Protein AF-A0A9P6LI22-F1 (afdb_monomer_lite)

Structure (mmCIF, N/CA/C/O backbone):
data_AF-A0A9P6LI22-F1
#
_entry.id   AF-A0A9P6LI22-F1
#
loop_
_atom_site.group_PDB
_atom_site.id
_atom_site.type_symbol
_atom_site.label_atom_id
_atom_site.label_alt_id
_atom_site.label_comp_id
_atom_site.label_asym_id
_atom_site.label_entity_id
_atom_site.label_seq_id
_atom_site.pdbx_PDB_ins_code
_atom_site.Cartn_x
_atom_site.Cartn_y
_atom_site.Cartn_z
_atom_site.occupancy
_atom_site.B_iso_or_equiv
_atom_site.auth_seq_id
_atom_site.auth_comp_id
_atom_site.auth_asym_id
_atom_site.auth_atom_id
_atom_site.pdbx_PDB_model_num
ATOM 1 N N . MET A 1 1 ? -51.848 -16.383 35.858 1.00 30.69 1 MET A N 1
ATOM 2 C CA . MET A 1 1 ? -50.524 -16.287 35.212 1.00 30.69 1 MET A CA 1
ATOM 3 C C . MET A 1 1 ? -50.377 -17.498 34.303 1.00 30.69 1 MET A C 1
ATOM 5 O O . MET A 1 1 ? -50.299 -18.607 34.808 1.00 30.69 1 MET A O 1
ATOM 9 N N . LYS A 1 2 ? -50.493 -17.316 32.984 1.00 20.58 2 LYS A N 1
ATOM 10 C CA . LYS A 1 2 ? -50.262 -18.369 31.985 1.00 20.58 2 LYS A CA 1
ATOM 11 C C . LYS A 1 2 ? -49.000 -17.965 31.227 1.00 20.58 2 LYS A C 1
ATOM 13 O O . LYS A 1 2 ? -49.029 -16.961 30.527 1.00 20.58 2 LYS A O 1
ATOM 18 N N . PHE A 1 3 ? -47.906 -18.693 31.428 1.00 22.70 3 PHE A N 1
ATOM 19 C CA . PHE A 1 3 ? -46.710 -18.578 30.599 1.00 22.70 3 PHE A CA 1
ATOM 20 C C . PHE A 1 3 ? -46.909 -19.488 29.387 1.00 22.70 3 PHE A C 1
ATOM 22 O O . PHE A 1 3 ? -46.897 -20.708 29.514 1.00 22.70 3 PHE A O 1
ATOM 29 N N . THR A 1 4 ? -47.169 -18.895 28.227 1.00 23.58 4 THR A N 1
ATOM 30 C CA . THR A 1 4 ? -47.101 -19.581 26.934 1.00 23.58 4 THR A CA 1
ATOM 31 C C . THR A 1 4 ? -45.691 -19.425 26.390 1.00 23.58 4 THR A C 1
ATOM 33 O O . THR A 1 4 ? -45.289 -18.337 25.986 1.00 23.58 4 THR A O 1
ATOM 36 N N . THR A 1 5 ? -44.937 -20.518 26.424 1.00 25.44 5 THR A N 1
ATOM 37 C CA . THR A 1 5 ? -43.602 -20.656 25.845 1.00 25.44 5 THR A CA 1
ATOM 38 C C . THR A 1 5 ? -43.713 -20.606 24.320 1.00 25.44 5 THR A C 1
ATOM 40 O O . THR A 1 5 ? -44.272 -21.519 23.714 1.00 25.44 5 THR A O 1
ATOM 43 N N . ALA A 1 6 ? -43.213 -19.542 23.693 1.00 25.77 6 ALA A N 1
ATOM 44 C CA . ALA A 1 6 ? -43.008 -19.494 22.250 1.00 25.77 6 ALA A CA 1
ATOM 45 C C . ALA A 1 6 ? -41.580 -19.970 21.955 1.00 25.77 6 ALA A C 1
ATOM 47 O O . ALA A 1 6 ? -40.608 -19.363 22.402 1.00 25.77 6 ALA A O 1
ATOM 48 N N . ILE A 1 7 ? -41.468 -21.091 21.247 1.00 26.39 7 ILE A N 1
ATOM 49 C CA . ILE A 1 7 ? -40.207 -21.623 20.731 1.00 26.39 7 ILE A CA 1
ATOM 50 C C . ILE A 1 7 ? -39.776 -20.697 19.588 1.00 26.39 7 ILE A C 1
ATOM 52 O O . ILE A 1 7 ? -40.435 -20.654 18.551 1.00 26.39 7 ILE A O 1
ATOM 56 N N . ALA A 1 8 ? -38.713 -19.919 19.794 1.00 28.27 8 ALA A N 1
ATOM 57 C CA . ALA A 1 8 ? -38.126 -19.086 18.750 1.00 28.27 8 ALA A CA 1
ATOM 58 C C . ALA A 1 8 ? -37.301 -19.971 17.806 1.00 28.27 8 ALA A C 1
ATOM 60 O O . ALA A 1 8 ? -36.311 -20.580 18.212 1.00 28.27 8 ALA A O 1
ATOM 61 N N . SER A 1 9 ? -37.736 -20.066 16.551 1.00 28.84 9 SER A N 1
ATOM 62 C CA . SER A 1 9 ? -36.982 -20.694 15.470 1.00 28.84 9 SER A CA 1
ATOM 63 C C . SER A 1 9 ? -35.695 -19.906 15.214 1.00 28.84 9 SER A C 1
ATOM 65 O O . SER A 1 9 ? -35.745 -18.788 14.708 1.00 28.84 9 SER A O 1
ATOM 67 N N . ALA A 1 10 ? -34.546 -20.485 15.561 1.00 33.22 10 ALA A N 1
ATOM 68 C CA . ALA A 1 10 ? -33.243 -19.980 15.147 1.00 33.22 10 ALA A CA 1
ATOM 69 C C . ALA A 1 10 ? -33.032 -20.335 13.668 1.00 33.22 10 ALA A C 1
ATOM 71 O O . ALA A 1 10 ? -32.839 -21.500 13.323 1.00 33.22 10 ALA A O 1
ATOM 72 N N . ILE A 1 11 ? -33.124 -19.341 12.787 1.00 37.00 11 ILE A N 1
ATOM 73 C CA . ILE A 1 11 ? -32.737 -19.486 11.382 1.00 37.00 11 ILE A CA 1
ATOM 74 C C . ILE A 1 11 ? -31.250 -19.127 11.311 1.00 37.00 11 ILE A C 1
ATOM 76 O O . ILE A 1 11 ? -30.908 -17.950 11.372 1.00 37.00 11 ILE A O 1
ATOM 80 N N . LEU A 1 12 ? -30.371 -20.131 11.223 1.00 36.97 12 LEU A N 1
ATOM 81 C CA . LEU A 1 12 ? -28.970 -19.910 10.853 1.00 36.97 12 LEU A CA 1
ATOM 82 C C . LEU A 1 12 ? -28.897 -19.729 9.334 1.00 36.97 12 LEU A C 1
ATOM 84 O O . LEU A 1 12 ? -29.113 -20.680 8.582 1.00 36.97 12 LEU A O 1
ATOM 88 N N . GLY A 1 13 ? -28.608 -18.510 8.885 1.00 40.06 13 GLY A N 1
ATOM 89 C CA . GLY A 1 13 ? -28.223 -18.238 7.505 1.00 40.06 13 GLY A CA 1
ATOM 90 C C . GLY A 1 13 ? -26.704 -18.177 7.401 1.00 40.06 13 GLY A C 1
ATOM 91 O O . GLY A 1 13 ? -26.119 -17.190 7.823 1.00 40.06 13 GLY A O 1
ATOM 92 N N . PHE A 1 14 ? -26.076 -19.212 6.842 1.00 33.56 14 PHE A N 1
ATOM 93 C CA . PHE A 1 14 ? -24.665 -19.173 6.448 1.00 33.56 14 PHE A CA 1
ATOM 94 C C . PHE A 1 14 ? -24.567 -18.693 4.998 1.00 33.56 14 PHE A C 1
ATOM 96 O O . PHE A 1 14 ? -25.138 -19.323 4.106 1.00 33.56 14 PHE A O 1
ATOM 103 N N . VAL A 1 15 ? -23.830 -17.609 4.749 1.00 39.59 15 VAL A N 1
ATOM 104 C CA . VAL A 1 15 ? -23.471 -17.175 3.392 1.00 39.59 15 VAL A CA 1
ATOM 105 C C . VAL A 1 15 ? -21.954 -17.240 3.254 1.00 39.59 15 VAL A C 1
ATOM 107 O O . VAL A 1 15 ? -21.230 -16.503 3.914 1.00 39.59 15 VAL A O 1
ATOM 110 N N . ALA A 1 16 ? -21.478 -18.141 2.396 1.00 30.02 16 ALA A N 1
ATOM 111 C CA . ALA A 1 16 ? -20.076 -18.256 2.018 1.00 30.02 16 ALA A CA 1
ATOM 112 C C . ALA A 1 16 ? -19.962 -18.186 0.486 1.00 30.02 16 ALA A C 1
ATOM 114 O O . ALA A 1 16 ? -20.561 -19.009 -0.203 1.00 30.02 16 ALA A O 1
ATOM 115 N N . GLY A 1 17 ? -19.170 -17.238 -0.033 1.00 28.80 17 GLY A N 1
ATOM 116 C CA . GLY A 1 17 ? -18.571 -17.332 -1.373 1.00 28.80 17 GLY A CA 1
ATOM 117 C C . GLY A 1 17 ? -18.946 -16.268 -2.419 1.00 28.80 17 GLY A C 1
ATOM 118 O O . GLY A 1 17 ? -20.072 -16.216 -2.898 1.00 28.80 17 GLY A O 1
ATOM 119 N N . SER A 1 18 ? -17.914 -15.506 -2.808 1.00 30.78 18 SER A N 1
ATOM 120 C CA . SER A 1 18 ? -17.566 -14.935 -4.128 1.00 30.78 18 SER A CA 1
ATOM 121 C C . SER A 1 18 ? -18.658 -14.375 -5.061 1.00 30.78 18 SER A C 1
ATOM 123 O O . SER A 1 18 ? -19.398 -15.122 -5.694 1.00 30.78 18 SER A O 1
ATOM 125 N N . ALA A 1 19 ? -18.589 -13.050 -5.254 1.00 36.16 19 ALA A N 1
ATOM 126 C CA . ALA A 1 19 ? -18.866 -12.285 -6.476 1.00 36.16 19 ALA A CA 1
ATOM 127 C C . ALA A 1 19 ? -20.079 -12.716 -7.323 1.00 36.16 19 ALA A C 1
ATOM 129 O O . ALA A 1 19 ? -19.966 -13.471 -8.284 1.00 36.16 19 ALA A O 1
ATOM 130 N N . THR A 1 20 ? -21.241 -12.153 -6.991 1.00 27.94 20 THR A N 1
ATOM 131 C CA . THR A 1 20 ? -22.222 -11.509 -7.893 1.00 27.94 20 THR A CA 1
ATOM 132 C C . THR A 1 20 ? -23.489 -11.273 -7.084 1.00 27.94 20 THR A C 1
ATOM 134 O O . THR A 1 20 ? -24.252 -12.207 -6.887 1.00 27.94 20 THR A O 1
ATOM 137 N N . ALA A 1 21 ? -23.675 -10.042 -6.586 1.00 34.12 21 ALA A N 1
ATOM 138 C CA . ALA A 1 21 ? -24.922 -9.480 -6.042 1.00 34.12 21 ALA A CA 1
ATOM 139 C C . ALA A 1 21 ? -26.000 -10.509 -5.628 1.00 34.12 21 ALA A C 1
ATOM 141 O O . ALA A 1 21 ? -27.117 -10.506 -6.149 1.00 34.12 21 ALA A O 1
ATOM 142 N N . ALA A 1 22 ? -25.673 -11.405 -4.696 1.00 29.33 22 ALA A N 1
ATOM 143 C CA . ALA A 1 22 ? -26.656 -12.281 -4.092 1.00 29.33 22 ALA A CA 1
ATOM 144 C C . ALA A 1 22 ? -27.316 -11.452 -2.997 1.00 29.33 22 ALA A C 1
ATOM 146 O O . ALA A 1 22 ? -26.682 -11.117 -2.000 1.00 29.33 22 ALA A O 1
ATOM 147 N N . ALA A 1 23 ? -28.565 -11.048 -3.224 1.00 34.12 23 ALA A N 1
ATOM 148 C CA . ALA A 1 23 ? -29.373 -10.383 -2.216 1.00 34.12 23 ALA A CA 1
ATOM 149 C C . ALA A 1 23 ? -29.350 -11.216 -0.921 1.00 34.12 23 ALA A C 1
ATOM 151 O O . ALA A 1 23 ? -29.940 -12.296 -0.857 1.00 34.12 23 ALA A O 1
ATOM 152 N N . VAL A 1 24 ? -28.632 -10.712 0.085 1.00 42.50 24 VAL A N 1
ATOM 153 C CA . VAL A 1 24 ? -28.544 -11.282 1.435 1.00 42.50 24 VAL A CA 1
ATOM 154 C C . VAL A 1 24 ? -29.964 -11.337 2.027 1.00 42.50 24 VAL A C 1
ATOM 156 O O . VAL A 1 24 ? -30.778 -10.451 1.728 1.00 42.50 24 VAL A O 1
ATOM 159 N N . PRO A 1 25 ? -30.329 -12.379 2.806 1.00 43.06 25 PRO A N 1
ATOM 160 C CA . PRO A 1 25 ? -31.701 -12.576 3.257 1.00 43.06 25 PRO A CA 1
ATOM 161 C C . PRO A 1 25 ? -32.205 -11.345 4.009 1.00 43.06 25 PRO A C 1
ATOM 163 O O . PRO A 1 25 ? -31.672 -10.965 5.050 1.00 43.06 25 PRO A O 1
ATOM 166 N N . ARG A 1 26 ? -33.268 -10.725 3.487 1.00 42.16 26 ARG A N 1
ATOM 167 C CA . ARG A 1 26 ? -33.985 -9.648 4.172 1.00 42.16 26 ARG A CA 1
ATOM 168 C C . ARG A 1 26 ? -34.604 -10.181 5.467 1.00 42.16 26 ARG A C 1
ATOM 170 O O . ARG A 1 26 ? -35.724 -10.677 5.449 1.00 42.16 26 ARG A O 1
ATOM 177 N N . GLY A 1 27 ? -33.899 -9.979 6.576 1.00 47.38 27 GLY A N 1
ATOM 178 C CA . GLY A 1 27 ? -34.462 -9.856 7.918 1.00 47.38 27 GLY A CA 1
ATOM 179 C C . GLY A 1 27 ? -34.711 -11.162 8.671 1.00 47.38 27 GLY A C 1
ATOM 180 O O . GLY A 1 27 ? -35.635 -11.907 8.353 1.00 47.38 27 GLY A O 1
ATOM 181 N N . ALA A 1 28 ? -33.991 -11.368 9.777 1.00 50.59 28 ALA A N 1
ATOM 182 C CA . ALA A 1 28 ? -34.491 -12.221 10.853 1.00 50.59 28 ALA A CA 1
ATOM 183 C C . ALA A 1 28 ? -35.720 -11.525 11.473 1.00 50.59 28 ALA A C 1
ATOM 185 O O . ALA A 1 28 ? -35.615 -10.438 12.050 1.00 50.59 28 ALA A O 1
ATOM 186 N N . GLU A 1 29 ? -36.913 -12.102 11.291 1.00 57.12 29 GLU A N 1
ATOM 187 C CA . GLU A 1 29 ? -38.187 -11.409 11.548 1.00 57.12 29 GLU A CA 1
ATOM 188 C C . GLU A 1 29 ? -38.504 -11.150 13.030 1.00 57.12 29 GLU A C 1
ATOM 190 O O . GLU A 1 29 ? -39.417 -10.382 13.323 1.00 57.12 29 GLU A O 1
ATOM 195 N N . THR A 1 30 ? -37.758 -11.731 13.971 1.00 70.62 30 THR A N 1
ATOM 196 C CA . THR A 1 30 ? -37.951 -11.475 15.408 1.00 70.62 30 THR A CA 1
ATOM 197 C C . THR A 1 30 ? -36.617 -11.306 16.120 1.00 70.62 30 THR A C 1
ATOM 199 O O . THR A 1 30 ? -36.181 -10.182 16.281 1.00 70.62 30 THR A O 1
ATOM 202 N N . ASN A 1 31 ? -35.923 -12.379 16.481 1.00 81.75 31 ASN A N 1
ATOM 203 C CA . ASN A 1 31 ? -34.568 -12.314 17.029 1.00 81.75 31 ASN A CA 1
ATOM 204 C C . ASN A 1 31 ? -33.622 -13.136 16.152 1.00 81.75 31 ASN A C 1
ATOM 206 O O . ASN A 1 31 ? -34.071 -14.080 15.501 1.00 81.75 31 ASN A O 1
ATOM 210 N N . GLY A 1 32 ? -32.330 -12.813 16.132 1.00 80.81 32 GLY A N 1
ATOM 211 C CA . GLY A 1 32 ? -31.396 -13.541 15.274 1.00 80.81 32 GLY A CA 1
ATOM 212 C C . GLY A 1 32 ? -29.924 -13.268 15.537 1.00 80.81 32 GLY A C 1
ATOM 213 O O . GLY A 1 32 ? -29.567 -12.349 16.270 1.00 80.81 32 GLY A O 1
ATOM 214 N N . ILE A 1 33 ? -29.093 -14.097 14.913 1.00 85.75 33 ILE A N 1
ATOM 215 C CA . ILE A 1 33 ? -27.650 -13.902 14.799 1.00 85.75 33 ILE A CA 1
ATOM 216 C C . ILE A 1 33 ? -27.329 -13.923 13.307 1.00 85.75 33 ILE A C 1
ATOM 218 O O . ILE A 1 33 ? -27.817 -14.803 12.593 1.00 85.75 33 ILE A O 1
ATOM 222 N N . ILE A 1 34 ? -26.562 -12.945 12.841 1.00 82.81 34 ILE A N 1
ATOM 223 C CA . ILE A 1 34 ? -26.056 -12.881 11.470 1.00 82.81 34 ILE A CA 1
ATOM 224 C C . I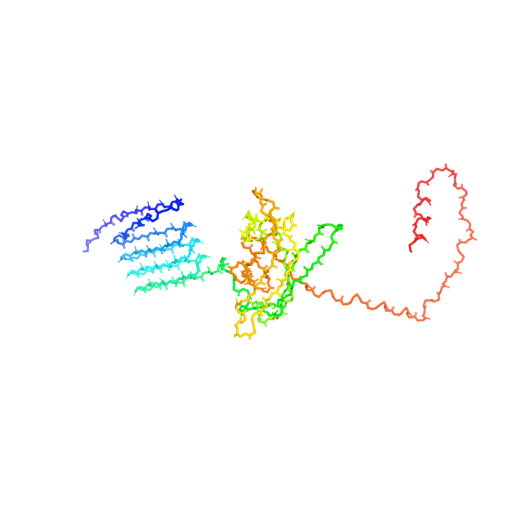LE A 1 34 ? -24.537 -12.843 11.554 1.00 82.81 34 ILE A C 1
ATOM 226 O O . ILE A 1 34 ? -23.991 -11.978 12.229 1.00 82.81 34 ILE A O 1
ATOM 230 N N . GLU A 1 35 ? -23.878 -13.762 10.859 1.00 85.31 35 GLU A N 1
ATOM 231 C CA . GLU A 1 35 ? -22.422 -13.813 10.762 1.00 85.31 35 GLU A CA 1
ATOM 232 C C . GLU A 1 35 ? -22.022 -13.663 9.291 1.00 85.31 35 GLU A C 1
ATOM 234 O O . GLU A 1 35 ? -22.488 -14.408 8.423 1.00 85.31 35 GLU A O 1
ATOM 239 N N . VAL A 1 36 ? -21.181 -12.673 9.004 1.00 79.81 36 VAL A N 1
ATOM 240 C CA . VAL A 1 36 ? -20.661 -12.386 7.667 1.00 79.81 36 VAL A CA 1
ATOM 241 C C . VAL A 1 36 ? -19.154 -12.573 7.681 1.00 79.81 36 VAL A C 1
ATOM 243 O O . VAL A 1 36 ? -18.421 -11.741 8.199 1.00 79.81 36 VAL A O 1
ATOM 246 N N . LEU A 1 37 ? -18.677 -13.653 7.065 1.00 70.81 37 LEU A N 1
ATOM 247 C CA . LEU A 1 37 ? -17.246 -13.966 7.019 1.00 70.81 37 LEU A CA 1
ATOM 248 C C . LEU A 1 37 ? -16.482 -13.081 6.022 1.00 70.81 37 LEU A C 1
ATOM 250 O O . LEU A 1 37 ? -15.395 -12.591 6.314 1.00 70.81 37 LEU A O 1
ATOM 254 N N . SER A 1 38 ? -17.027 -12.896 4.818 1.00 70.56 38 SER A N 1
ATOM 255 C CA . SER A 1 38 ? -16.438 -12.027 3.798 1.00 70.56 38 SER A CA 1
ATOM 256 C C . SER A 1 38 ? -17.471 -11.636 2.743 1.00 70.56 38 SER A C 1
ATOM 258 O O . SER A 1 38 ? -18.162 -12.509 2.213 1.00 70.56 38 SER A O 1
ATOM 260 N N . ALA A 1 39 ? -17.568 -10.345 2.425 1.00 67.44 39 ALA A N 1
ATOM 261 C CA . ALA A 1 39 ? -18.411 -9.830 1.346 1.00 67.44 39 ALA A CA 1
ATOM 262 C C . ALA A 1 39 ? -17.846 -8.523 0.762 1.00 67.44 39 ALA A C 1
ATOM 264 O O . ALA A 1 39 ? -17.077 -7.837 1.417 1.00 67.44 39 ALA A O 1
ATOM 265 N N . ASP A 1 40 ? -18.256 -8.131 -0.445 1.00 62.41 40 ASP A N 1
ATOM 266 C CA . ASP A 1 40 ? -17.961 -6.772 -0.938 1.00 62.41 40 ASP A CA 1
ATOM 267 C C . ASP A 1 40 ? -18.829 -5.733 -0.207 1.00 62.41 40 ASP A C 1
ATOM 269 O O . ASP A 1 40 ? -18.386 -4.630 0.114 1.00 62.41 40 ASP A O 1
ATOM 273 N N . LYS A 1 41 ? -20.081 -6.109 0.081 1.00 75.56 41 LYS A N 1
ATOM 274 C CA . LYS A 1 41 ? -21.054 -5.318 0.831 1.00 75.56 41 LYS A CA 1
ATOM 275 C C . LYS A 1 41 ? -21.920 -6.225 1.702 1.00 75.56 41 LYS A C 1
ATOM 277 O O . LYS A 1 41 ? -22.396 -7.260 1.234 1.00 75.56 41 LYS A O 1
ATOM 282 N N . ALA A 1 42 ? -22.157 -5.806 2.939 1.00 79.88 42 ALA A N 1
ATOM 283 C CA . ALA A 1 42 ? -22.971 -6.495 3.927 1.00 79.88 42 ALA A CA 1
ATOM 284 C C . ALA A 1 42 ? -24.092 -5.564 4.410 1.00 79.88 42 ALA A C 1
ATOM 286 O O . ALA A 1 42 ? -23.833 -4.610 5.136 1.00 79.88 42 ALA A O 1
ATOM 287 N N . ASP A 1 43 ? -25.332 -5.846 4.006 1.00 87.31 43 ASP A N 1
ATOM 288 C CA . ASP A 1 43 ? -26.523 -5.106 4.437 1.00 87.31 43 ASP A CA 1
ATOM 289 C C . ASP A 1 43 ? -27.384 -6.013 5.331 1.00 87.31 43 ASP A C 1
ATOM 291 O O . ASP A 1 43 ? -28.164 -6.833 4.835 1.00 87.31 43 ASP A O 1
ATOM 295 N N . ASN A 1 44 ? -27.241 -5.888 6.651 1.00 86.69 44 ASN A N 1
ATOM 296 C CA . ASN A 1 44 ? -27.837 -6.815 7.614 1.00 86.69 44 ASN A CA 1
ATOM 297 C C . ASN A 1 44 ? -28.911 -6.140 8.472 1.00 86.69 44 ASN A C 1
ATOM 299 O O . ASN A 1 44 ? -28.737 -5.028 8.967 1.00 86.69 44 ASN A O 1
ATOM 303 N N . GLY A 1 45 ? -30.028 -6.839 8.689 1.00 87.88 45 GLY A N 1
ATOM 304 C CA . GLY A 1 45 ? -31.165 -6.311 9.440 1.00 87.88 45 GLY A CA 1
ATOM 305 C C . GLY A 1 45 ? -31.794 -7.332 10.382 1.00 87.88 45 GLY A C 1
ATOM 306 O O . GLY A 1 45 ? -32.132 -8.441 9.964 1.00 87.88 45 GLY A O 1
ATOM 307 N N . ILE A 1 46 ? -32.033 -6.940 11.635 1.00 85.31 46 ILE A N 1
ATOM 308 C CA . ILE A 1 46 ? -32.763 -7.735 12.634 1.00 85.31 46 ILE A CA 1
ATOM 309 C C . ILE A 1 46 ? -33.919 -6.898 13.200 1.00 85.31 46 ILE 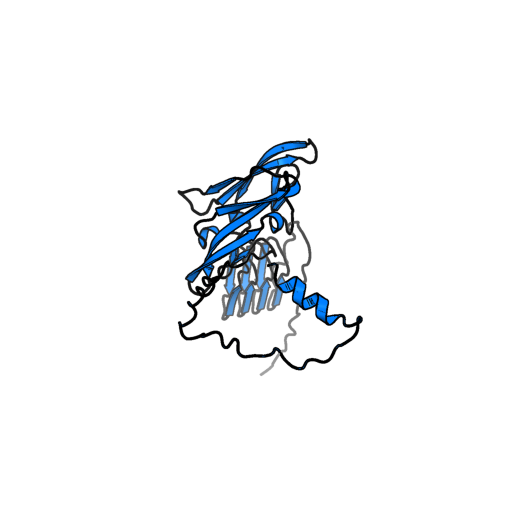A C 1
ATOM 311 O O . ILE A 1 46 ? -33.717 -5.805 13.727 1.00 85.31 46 ILE A O 1
ATOM 315 N N . LYS A 1 47 ? -35.162 -7.397 13.091 1.00 86.31 47 LYS A N 1
ATOM 316 C CA . LYS A 1 47 ? -36.374 -6.652 13.507 1.00 86.31 47 LYS A CA 1
ATOM 317 C C . LYS A 1 47 ? -36.617 -6.622 15.026 1.00 86.31 47 LYS A C 1
ATOM 319 O O . LYS A 1 47 ? -37.435 -5.828 15.484 1.00 86.31 47 LYS A O 1
ATOM 324 N N . GLY A 1 48 ? -35.937 -7.453 15.803 1.00 85.56 48 GLY A N 1
ATOM 325 C CA . GLY A 1 48 ? -35.979 -7.469 17.269 1.00 85.56 48 GLY A CA 1
ATOM 326 C C . GLY A 1 48 ? -34.570 -7.560 17.838 1.00 85.56 48 GLY A C 1
ATOM 327 O O . GLY A 1 48 ? -33.703 -6.811 17.396 1.00 85.56 48 GLY A O 1
ATOM 328 N N . ASN A 1 49 ? -34.335 -8.411 18.835 1.00 88.94 49 ASN A N 1
ATOM 329 C CA . ASN A 1 49 ? -33.029 -8.488 19.485 1.00 88.94 49 ASN A CA 1
ATOM 330 C C . ASN A 1 49 ? -32.062 -9.370 18.696 1.00 88.94 49 ASN A C 1
ATOM 332 O O . ASN A 1 49 ? -32.454 -10.429 18.205 1.00 88.94 49 ASN A O 1
ATOM 336 N N . GLY A 1 50 ? -30.787 -9.003 18.630 1.00 89.38 50 GLY A N 1
ATOM 337 C CA . GLY A 1 50 ? -29.846 -9.846 17.907 1.00 89.38 50 GLY A CA 1
ATOM 338 C C . GLY A 1 50 ? -28.386 -9.473 18.016 1.00 89.38 50 GLY A C 1
ATOM 339 O O . GLY A 1 50 ? -28.012 -8.534 18.715 1.00 89.38 50 GLY A O 1
ATOM 340 N N . ILE A 1 51 ? -27.581 -10.263 17.317 1.00 90.94 51 ILE A N 1
ATOM 341 C CA . ILE A 1 51 ? -26.141 -10.073 17.182 1.00 90.94 51 ILE A CA 1
ATOM 342 C C . ILE A 1 51 ? -25.817 -10.074 15.692 1.00 90.94 51 ILE A C 1
ATOM 344 O O . ILE A 1 51 ? -26.330 -10.913 14.948 1.00 90.94 51 ILE A O 1
ATOM 348 N N . ILE A 1 52 ? -25.001 -9.126 15.257 1.00 89.38 52 ILE A N 1
ATOM 349 C CA . ILE A 1 52 ? -24.443 -9.104 13.911 1.00 89.38 52 ILE A CA 1
ATOM 350 C C . ILE A 1 52 ? -22.929 -9.082 14.055 1.00 89.38 52 ILE A C 1
ATOM 352 O O . ILE A 1 52 ? -22.398 -8.167 14.674 1.00 89.38 52 ILE A O 1
ATOM 356 N N . GLU A 1 53 ? -22.262 -10.076 13.487 1.00 90.62 53 GLU A N 1
ATOM 357 C CA . GLU A 1 53 ? -20.807 -10.163 13.434 1.00 90.62 53 GLU A CA 1
ATOM 358 C C . GLU A 1 53 ? -20.367 -10.111 11.971 1.00 90.62 53 GLU A C 1
ATOM 360 O O . GLU A 1 53 ? -20.826 -10.895 11.137 1.00 90.62 53 GLU A O 1
ATOM 365 N N . VAL A 1 54 ? -19.509 -9.154 11.635 1.00 86.31 54 VAL A N 1
ATOM 366 C CA . VAL A 1 54 ? -18.973 -8.963 10.288 1.00 86.31 54 VAL A CA 1
ATOM 367 C C . VAL A 1 54 ? -17.461 -9.045 10.358 1.00 86.31 54 VAL A C 1
ATOM 369 O O . VAL A 1 54 ? -16.797 -8.124 10.819 1.00 86.31 54 VAL A O 1
ATOM 372 N N . LEU A 1 55 ? -16.905 -10.142 9.860 1.00 79.88 55 LEU A N 1
ATOM 373 C CA . LEU A 1 55 ? -15.477 -10.409 9.913 1.00 79.88 55 LEU A CA 1
ATOM 374 C C . LEU A 1 55 ? -14.697 -9.552 8.902 1.00 79.88 55 LEU A C 1
ATOM 376 O O . LEU A 1 55 ? -13.651 -8.997 9.228 1.00 79.88 55 LEU A O 1
ATOM 380 N N . SER A 1 56 ? -15.187 -9.442 7.660 1.00 76.12 56 SER A N 1
ATOM 381 C CA . SER A 1 56 ? -14.564 -8.602 6.631 1.00 76.12 56 SER A CA 1
ATOM 382 C C . SER A 1 56 ? -15.552 -8.179 5.545 1.00 76.12 56 SER A C 1
ATOM 384 O O . SER A 1 56 ? -16.186 -9.021 4.913 1.00 76.12 56 SER A O 1
ATOM 386 N N . THR A 1 57 ? -15.664 -6.882 5.268 1.00 71.25 57 THR A N 1
ATOM 387 C CA . THR A 1 57 ? -16.443 -6.382 4.127 1.00 71.25 57 THR A CA 1
ATOM 388 C C . THR A 1 57 ? -15.868 -5.097 3.545 1.00 71.25 57 THR A C 1
ATOM 390 O O . THR A 1 57 ? -15.084 -4.424 4.202 1.00 71.25 57 THR A O 1
ATOM 393 N N . GLY A 1 58 ? -16.247 -4.727 2.322 1.00 62.31 58 GLY A N 1
ATOM 394 C CA . GLY A 1 58 ? -15.968 -3.382 1.815 1.00 62.31 58 GLY A CA 1
ATOM 395 C C . GLY A 1 58 ? -16.880 -2.334 2.462 1.00 62.31 58 GLY A C 1
ATOM 396 O O . GLY A 1 58 ? -16.440 -1.287 2.926 1.00 62.31 58 GLY A O 1
ATOM 397 N N . GLU A 1 59 ? -18.173 -2.634 2.561 1.00 77.94 59 GLU A N 1
ATOM 398 C CA . GLU A 1 59 ? -19.168 -1.776 3.215 1.00 77.94 59 GLU A CA 1
ATOM 399 C C . GLU A 1 59 ? -20.057 -2.610 4.146 1.00 77.94 59 GLU A C 1
ATOM 401 O O . GLU A 1 59 ? -20.538 -3.675 3.754 1.00 77.94 59 GLU A O 1
ATOM 406 N N . ALA A 1 60 ? -20.268 -2.135 5.371 1.00 84.12 60 ALA A N 1
ATOM 407 C CA . ALA A 1 60 ? -21.159 -2.713 6.372 1.00 84.12 60 ALA A CA 1
ATOM 408 C C . ALA A 1 60 ? -22.302 -1.735 6.678 1.00 84.12 60 ALA A C 1
ATOM 410 O O . ALA A 1 60 ? -22.065 -0.618 7.130 1.00 84.12 60 ALA A O 1
ATOM 411 N N . ASN A 1 61 ? -23.549 -2.150 6.457 1.00 90.38 61 ASN A N 1
ATOM 412 C CA . ASN A 1 61 ? -24.739 -1.438 6.916 1.00 90.38 61 ASN A CA 1
ATOM 413 C C . ASN A 1 61 ? -25.569 -2.384 7.781 1.00 90.38 61 ASN A C 1
ATOM 415 O O . ASN A 1 61 ? -26.293 -3.239 7.262 1.00 90.38 61 ASN A O 1
ATOM 419 N N . ASN A 1 62 ? -25.476 -2.235 9.100 1.00 90.19 62 ASN A N 1
ATOM 420 C CA . ASN A 1 62 ? -26.125 -3.143 10.038 1.00 90.19 62 ASN A CA 1
ATOM 421 C C . ASN A 1 62 ? -27.194 -2.415 10.857 1.00 90.19 62 ASN A C 1
ATOM 423 O O . ASN A 1 62 ? -26.974 -1.329 11.387 1.00 90.19 62 ASN A O 1
ATOM 427 N N . ASP A 1 63 ? -28.374 -3.015 10.987 1.00 92.62 63 ASP A N 1
ATOM 428 C CA . ASP A 1 63 ? -29.505 -2.399 11.680 1.00 92.62 63 ASP A CA 1
ATOM 429 C C . ASP A 1 63 ? -30.238 -3.410 12.568 1.00 92.62 63 ASP A C 1
ATOM 431 O O . ASP A 1 63 ? -30.793 -4.406 12.102 1.00 92.62 63 ASP A O 1
ATOM 435 N N . ILE A 1 64 ? -30.276 -3.132 13.871 1.00 90.38 64 ILE A N 1
ATOM 436 C CA . ILE A 1 64 ? -31.013 -3.912 14.870 1.00 90.38 64 ILE A CA 1
ATOM 437 C C . ILE A 1 64 ? -32.115 -3.028 15.460 1.00 90.38 64 ILE A C 1
ATOM 439 O O . ILE A 1 64 ? -31.860 -1.996 16.083 1.00 90.38 64 ILE A O 1
ATOM 443 N N . LYS A 1 65 ? -33.378 -3.427 15.284 1.00 92.56 65 LYS A N 1
ATOM 444 C CA . LYS A 1 65 ? -34.534 -2.666 15.792 1.00 92.56 65 LYS A CA 1
ATOM 445 C C . LYS A 1 65 ? -34.820 -2.896 17.282 1.00 92.56 65 LYS A C 1
ATOM 447 O O . LYS A 1 65 ? -35.511 -2.075 17.882 1.00 92.56 65 LYS A O 1
ATOM 452 N N . GLY A 1 66 ? -34.318 -3.981 17.873 1.00 89.12 66 GLY A N 1
ATOM 453 C CA . GLY A 1 66 ? -34.363 -4.255 19.313 1.00 89.12 66 GLY A CA 1
ATOM 454 C C . GLY A 1 66 ? -33.038 -3.954 20.019 1.00 89.12 66 GLY A C 1
ATOM 455 O O . GLY A 1 66 ? -32.285 -3.077 19.600 1.00 89.12 66 GLY A O 1
ATOM 456 N N . ASN A 1 67 ? -32.759 -4.682 21.100 1.00 91.56 67 ASN A N 1
ATOM 457 C CA . ASN A 1 67 ? -31.464 -4.661 21.779 1.00 91.56 67 ASN A CA 1
ATOM 458 C C . ASN A 1 67 ? -30.467 -5.562 21.049 1.00 91.56 67 ASN A C 1
ATOM 460 O O . ASN A 1 67 ? -30.846 -6.639 20.587 1.00 91.56 67 ASN A O 1
ATOM 464 N N . GLY A 1 68 ? -29.191 -5.203 21.009 1.00 92.81 68 GLY A N 1
ATOM 465 C CA . GLY A 1 68 ? -28.241 -6.067 20.323 1.00 92.81 68 GLY A CA 1
ATOM 466 C C . GLY A 1 68 ? -26.781 -5.703 20.449 1.00 92.81 68 GLY A C 1
ATOM 467 O O . GLY A 1 68 ? -26.403 -4.803 21.197 1.00 92.81 68 GLY A O 1
ATOM 468 N N . ILE A 1 69 ? -25.979 -6.448 19.702 1.00 93.19 69 ILE A N 1
ATOM 469 C CA . ILE A 1 69 ? -24.547 -6.231 19.542 1.00 93.19 69 ILE A CA 1
ATOM 470 C C . ILE A 1 69 ? -24.255 -6.230 18.046 1.00 93.19 69 ILE A C 1
ATOM 472 O O . ILE A 1 69 ? -24.754 -7.089 17.319 1.00 93.19 69 ILE A O 1
ATOM 476 N N . ILE A 1 70 ? -23.481 -5.253 17.598 1.00 91.31 70 ILE A N 1
ATOM 477 C CA . ILE A 1 70 ? -22.904 -5.234 16.259 1.00 91.31 70 ILE A CA 1
ATOM 478 C C . ILE A 1 70 ? -21.394 -5.220 16.444 1.00 91.31 70 ILE A C 1
ATOM 480 O O . ILE A 1 70 ? -20.872 -4.302 17.073 1.00 91.31 70 ILE A O 1
ATOM 484 N N . GLU A 1 71 ? -20.725 -6.234 15.915 1.00 92.69 71 GLU A N 1
ATOM 485 C CA . GLU A 1 71 ? -19.272 -6.337 15.885 1.00 92.69 71 GLU A CA 1
ATOM 486 C C . GLU A 1 71 ? -18.815 -6.380 14.427 1.00 92.69 71 GLU A C 1
ATOM 488 O O . GLU A 1 71 ? -19.225 -7.246 13.655 1.00 92.69 71 GLU A O 1
ATOM 493 N N . VAL A 1 72 ? -17.995 -5.416 14.027 1.00 87.94 72 VAL A N 1
ATOM 494 C CA . VAL A 1 72 ? -17.425 -5.330 12.682 1.00 87.94 72 VAL A CA 1
ATOM 495 C C . VAL A 1 72 ? -15.913 -5.360 12.824 1.00 87.94 72 VAL A C 1
ATOM 497 O O . VAL A 1 72 ? -15.341 -4.405 13.328 1.00 87.94 72 VAL A O 1
ATOM 500 N N . LEU A 1 73 ? -15.266 -6.445 12.397 1.00 84.38 73 LEU A N 1
ATOM 501 C CA . LEU A 1 73 ? -13.824 -6.665 12.560 1.00 84.38 73 LEU A CA 1
ATOM 502 C C . LEU A 1 73 ? -12.965 -6.070 11.434 1.00 84.38 73 LEU A C 1
ATOM 504 O O . LEU A 1 73 ? -11.753 -5.903 11.592 1.00 84.38 73 LEU A O 1
ATOM 508 N N . SER A 1 74 ? -13.554 -5.805 10.269 1.00 80.44 74 SER A N 1
ATOM 509 C CA . SER A 1 74 ? -12.882 -5.121 9.162 1.00 80.44 74 SER A CA 1
ATOM 510 C C . SER A 1 74 ? -13.929 -4.640 8.161 1.00 80.44 74 SER A C 1
ATOM 512 O O . SER A 1 74 ? -14.573 -5.449 7.491 1.00 80.44 74 SER A O 1
ATOM 514 N N . ALA A 1 75 ? -14.112 -3.325 8.055 1.00 73.69 75 ALA A N 1
ATOM 515 C CA . ALA A 1 75 ? -14.931 -2.715 7.017 1.00 73.69 75 ALA A CA 1
ATOM 516 C C . ALA A 1 75 ? -14.338 -1.382 6.579 1.00 73.69 75 ALA A C 1
ATOM 518 O O . ALA A 1 75 ? -13.885 -0.606 7.414 1.00 73.69 75 ALA A O 1
ATOM 519 N N . ASP A 1 76 ? -14.395 -1.084 5.283 1.00 70.00 76 ASP A N 1
ATOM 520 C CA . ASP A 1 76 ? -13.906 0.208 4.797 1.00 70.00 76 ASP A CA 1
ATOM 521 C C . ASP A 1 76 ? -14.854 1.356 5.155 1.00 70.00 76 ASP A C 1
ATOM 523 O O . ASP A 1 76 ? -14.457 2.515 5.256 1.00 70.00 76 ASP A O 1
ATOM 527 N N . LYS A 1 77 ? -16.144 1.036 5.257 1.00 71.06 77 LYS A N 1
ATOM 528 C CA . LYS A 1 77 ? -17.208 1.923 5.718 1.00 71.06 77 LYS A CA 1
ATOM 529 C C . LYS A 1 77 ? -18.173 1.106 6.553 1.00 71.06 77 LYS A C 1
ATOM 531 O O . LYS A 1 77 ? -18.610 0.048 6.102 1.00 71.06 77 LYS A O 1
ATOM 536 N N . SER A 1 78 ? -18.537 1.628 7.719 1.00 83.88 78 SER A N 1
ATOM 537 C CA . SER A 1 78 ? -19.543 1.019 8.584 1.00 83.88 78 SER A CA 1
ATOM 538 C C . SER A 1 78 ? -20.620 2.032 8.950 1.00 83.88 78 SER A C 1
ATOM 540 O O . SER A 1 78 ? -20.315 3.164 9.330 1.00 83.88 78 SER A O 1
ATOM 542 N N . ASN A 1 79 ? -21.882 1.638 8.811 1.00 85.56 79 ASN A N 1
ATOM 543 C CA . ASN A 1 79 ? -23.047 2.411 9.218 1.00 85.56 79 ASN A CA 1
ATOM 544 C C . ASN A 1 79 ? -23.988 1.510 10.013 1.00 85.56 79 ASN A C 1
ATOM 546 O O . ASN A 1 79 ? -24.851 0.817 9.467 1.00 85.56 79 ASN A O 1
ATOM 550 N N . ASP A 1 80 ? -23.791 1.538 11.325 1.00 91.00 80 ASP A N 1
ATOM 551 C CA . ASP A 1 80 ? -24.404 0.600 12.249 1.00 91.00 80 ASP A CA 1
ATOM 552 C C . ASP A 1 80 ? -25.412 1.313 13.142 1.00 91.00 80 ASP A C 1
ATOM 554 O O . ASP A 1 80 ? -25.164 2.393 13.680 1.00 91.00 80 ASP A O 1
ATOM 558 N N . THR A 1 81 ? -26.592 0.723 13.298 1.00 92.56 81 THR A N 1
ATOM 559 C CA . THR A 1 81 ? -27.666 1.289 14.112 1.00 92.56 81 THR A CA 1
ATOM 560 C C . THR A 1 81 ? -28.295 0.226 14.996 1.00 92.56 81 THR A C 1
ATOM 562 O O . THR A 1 81 ? -28.745 -0.816 14.529 1.00 92.56 81 THR A O 1
ATOM 565 N N . ILE A 1 82 ? -28.428 0.545 16.283 1.00 91.25 82 ILE A N 1
ATOM 566 C CA . ILE A 1 82 ? -29.250 -0.208 17.232 1.00 91.25 82 ILE A CA 1
ATOM 567 C C . ILE A 1 82 ? -30.314 0.746 17.780 1.00 91.25 82 ILE A C 1
ATOM 569 O O . ILE A 1 82 ? -29.996 1.834 18.255 1.00 91.25 82 ILE A O 1
ATOM 573 N N . LYS A 1 83 ? -31.597 0.381 17.667 1.00 92.12 83 LYS A N 1
ATOM 574 C CA . LYS A 1 83 ? -32.712 1.209 18.168 1.00 92.12 83 LYS A CA 1
ATOM 575 C C . LYS A 1 83 ? -32.995 1.002 19.657 1.00 92.12 83 LYS A C 1
ATOM 577 O O . LYS A 1 83 ? -33.526 1.916 20.285 1.00 92.12 83 LYS A O 1
ATOM 582 N N . GLY A 1 84 ? -32.696 -0.180 20.194 1.00 89.06 84 GLY A N 1
ATOM 583 C CA . GLY A 1 84 ? -32.751 -0.475 21.625 1.00 89.06 84 GLY A CA 1
ATOM 584 C C . GLY A 1 84 ? -31.419 -0.211 22.331 1.00 89.06 84 GLY A C 1
ATOM 585 O O . GLY A 1 84 ? -30.591 0.569 21.869 1.00 89.06 84 GLY A O 1
ATOM 586 N N . ASN A 1 85 ? -31.197 -0.893 23.452 1.00 90.88 85 ASN A N 1
ATOM 587 C CA . ASN A 1 85 ? -29.909 -0.886 24.143 1.00 90.88 85 ASN A CA 1
ATOM 588 C C . ASN A 1 85 ? -28.930 -1.813 23.422 1.00 90.88 85 ASN A C 1
ATOM 590 O O . ASN A 1 85 ? -29.274 -2.960 23.126 1.00 90.88 85 ASN A O 1
ATOM 594 N N . GLY A 1 86 ? -27.699 -1.366 23.204 1.00 89.75 86 GLY A N 1
ATOM 595 C CA . GLY A 1 86 ? -26.715 -2.220 22.563 1.00 89.75 86 GLY A CA 1
ATOM 596 C C . GLY A 1 86 ? -25.302 -1.683 22.566 1.00 89.75 86 GLY A C 1
ATOM 597 O O . GLY A 1 86 ? -25.033 -0.592 23.069 1.00 89.75 86 GLY A O 1
ATOM 598 N N . ILE A 1 87 ? -24.423 -2.504 22.006 1.00 90.00 87 ILE A N 1
ATOM 599 C CA . ILE A 1 87 ? -23.007 -2.219 21.807 1.00 90.00 87 ILE A CA 1
ATOM 600 C C . ILE A 1 87 ? -22.754 -2.250 20.306 1.00 90.00 87 ILE A C 1
ATOM 602 O O . ILE A 1 87 ? -23.221 -3.154 19.614 1.00 90.00 87 ILE A O 1
ATOM 606 N N . ILE A 1 88 ? -22.034 -1.248 19.821 1.00 90.19 88 ILE A N 1
ATOM 607 C CA . ILE A 1 88 ? -21.484 -1.233 18.474 1.00 90.19 88 ILE A CA 1
ATOM 608 C C . ILE A 1 88 ? -19.977 -1.171 18.652 1.00 90.19 88 ILE A C 1
ATOM 610 O O . ILE A 1 88 ? -19.463 -0.219 19.241 1.00 90.19 88 ILE A O 1
ATOM 614 N N . GLU A 1 89 ? -19.299 -2.199 18.172 1.00 86.69 89 GLU A N 1
ATOM 615 C CA . GLU A 1 89 ? -17.852 -2.294 18.154 1.00 86.69 89 GLU A CA 1
ATOM 616 C C . GLU A 1 89 ? -17.406 -2.433 16.701 1.00 86.69 89 GLU A C 1
ATOM 618 O O . GLU A 1 89 ? -17.741 -3.396 16.017 1.00 86.69 89 GLU A O 1
ATOM 623 N N . VAL A 1 90 ? -16.689 -1.423 16.215 1.00 82.56 90 VAL A N 1
ATOM 624 C CA . VAL A 1 90 ? -16.085 -1.432 14.884 1.00 82.56 90 VAL A CA 1
ATOM 625 C C . VAL A 1 90 ? -14.583 -1.452 15.092 1.00 82.56 90 VAL A C 1
ATOM 627 O O . VAL A 1 90 ? -13.972 -0.445 15.449 1.00 82.56 90 VAL A O 1
ATOM 630 N N . LEU A 1 91 ? -14.004 -2.629 14.920 1.00 75.56 91 LEU A N 1
ATOM 631 C CA . LEU A 1 91 ? -12.573 -2.826 14.849 1.00 75.56 91 LEU A CA 1
ATOM 632 C C . LEU A 1 91 ? -12.214 -2.698 13.373 1.00 75.56 91 LEU A C 1
ATOM 634 O O . LEU A 1 91 ? -12.561 -3.543 12.564 1.00 75.56 91 LEU A O 1
ATOM 638 N N . SER A 1 92 ? -11.557 -1.618 12.980 1.00 62.47 92 SER A N 1
ATOM 639 C CA . SER A 1 92 ? -11.027 -1.519 11.625 1.00 62.47 92 SER A CA 1
ATOM 640 C C . SER A 1 92 ? -9.635 -2.138 11.618 1.00 62.47 92 SER A C 1
ATOM 642 O O . SER A 1 92 ? -8.649 -1.479 11.937 1.00 62.47 92 SER A O 1
ATOM 644 N N . ALA A 1 93 ? -9.513 -3.410 11.236 1.00 52.16 93 ALA A N 1
ATOM 645 C CA . ALA A 1 93 ? -8.289 -3.823 10.559 1.00 52.16 93 ALA A CA 1
ATOM 646 C C . ALA A 1 93 ? -8.375 -3.229 9.147 1.00 52.16 93 ALA A C 1
ATOM 648 O O . ALA A 1 93 ? -8.846 -3.908 8.230 1.00 52.16 93 ALA A O 1
ATOM 649 N N . ASP A 1 94 ? -8.060 -1.933 9.008 1.00 52.31 94 ASP A N 1
ATOM 650 C CA . ASP A 1 94 ? -8.154 -1.207 7.739 1.00 52.31 94 ASP A CA 1
ATOM 651 C C . ASP A 1 94 ? -7.482 -2.050 6.654 1.00 52.31 94 ASP A C 1
ATOM 653 O O . ASP A 1 94 ? -6.312 -2.401 6.751 1.00 52.31 94 ASP A O 1
ATOM 657 N N . LYS A 1 95 ? -8.234 -2.495 5.648 1.00 52.38 95 LYS A N 1
ATOM 658 C CA . LYS A 1 95 ? -7.647 -3.130 4.457 1.00 52.38 95 LYS A CA 1
ATOM 659 C C . LYS A 1 95 ? -7.361 -2.102 3.369 1.00 52.38 95 LYS A C 1
ATOM 661 O O . LYS A 1 95 ? -6.624 -2.418 2.437 1.00 52.38 95 LYS A O 1
ATOM 666 N N . LYS A 1 96 ? -7.905 -0.891 3.501 1.00 66.00 96 LYS A N 1
ATOM 667 C CA . LYS A 1 96 ? -7.591 0.250 2.642 1.00 66.00 96 LYS A CA 1
ATOM 668 C C . LYS A 1 96 ? -6.318 0.911 3.105 1.00 66.00 96 LYS A C 1
ATOM 670 O O . LYS A 1 96 ? -6.009 0.842 4.286 1.00 66.00 96 LYS A O 1
ATOM 675 N N . GLY A 1 97 ? -5.580 1.475 2.155 1.00 76.31 97 GLY A N 1
ATOM 676 C CA . GLY A 1 97 ? -4.319 2.138 2.422 1.00 76.31 97 GLY A CA 1
ATOM 677 C C . GLY A 1 97 ? -4.448 3.337 3.371 1.00 76.31 97 GLY A C 1
ATOM 678 O O . GLY A 1 97 ? -4.630 3.171 4.569 1.00 76.31 97 GLY A O 1
ATOM 679 N N . GLY A 1 98 ? -4.287 4.560 2.889 1.00 87.25 98 GLY A N 1
ATOM 680 C CA . GLY A 1 98 ? -4.408 5.762 3.710 1.00 87.25 98 GLY A CA 1
ATOM 681 C C . GLY A 1 98 ? -3.197 6.039 4.599 1.00 87.25 98 GLY A C 1
ATOM 682 O O . GLY A 1 98 ? -3.279 6.898 5.474 1.00 87.25 98 GLY A O 1
ATOM 683 N N . PHE A 1 99 ? -2.052 5.363 4.417 1.00 91.75 99 PHE A N 1
ATOM 684 C CA . PHE A 1 99 ? -0.875 5.672 5.236 1.00 91.75 99 PHE A CA 1
ATOM 685 C C . PHE A 1 99 ? -0.439 7.138 5.112 1.00 91.75 99 PHE A C 1
ATOM 687 O O . PHE A 1 99 ? 0.054 7.683 6.089 1.00 91.75 99 PHE A O 1
ATOM 694 N N . GLY A 1 100 ? -0.670 7.796 3.971 1.00 90.94 100 GLY A N 1
ATOM 695 C CA . GLY A 1 100 ? -0.383 9.222 3.782 1.00 90.94 100 GLY A CA 1
ATOM 696 C C . GLY A 1 100 ? -1.152 10.145 4.734 1.00 90.94 100 GLY A C 1
ATOM 697 O O . GLY A 1 100 ? -0.694 11.241 5.013 1.00 90.94 100 GLY A O 1
ATOM 698 N N . GLU A 1 101 ? -2.271 9.692 5.308 1.00 87.88 101 GLU A N 1
ATOM 699 C CA . GLU A 1 101 ? -3.048 10.474 6.282 1.00 87.88 101 GLU A CA 1
ATOM 700 C C . GLU A 1 101 ? -2.406 10.498 7.677 1.00 87.88 101 GLU A C 1
ATOM 702 O O . GLU A 1 101 ? -2.677 11.382 8.487 1.00 87.88 101 GLU A O 1
ATOM 707 N N . THR A 1 102 ? -1.571 9.502 7.986 1.00 89.38 102 THR A N 1
ATOM 708 C CA . THR A 1 102 ? -0.990 9.294 9.326 1.00 89.38 102 THR A CA 1
ATOM 709 C C . THR A 1 102 ? 0.521 9.063 9.293 1.00 89.38 102 THR A C 1
ATOM 711 O O . THR A 1 102 ? 1.132 8.707 10.307 1.00 89.38 102 THR A O 1
ATOM 714 N N . CYS A 1 103 ? 1.137 9.285 8.135 1.00 92.44 103 CYS A N 1
ATOM 715 C CA . CYS A 1 103 ? 2.567 9.212 7.909 1.00 92.44 103 CYS A CA 1
ATOM 716 C C . CYS A 1 103 ? 3.031 10.406 7.081 1.00 92.44 103 CYS A C 1
ATOM 718 O O . CYS A 1 103 ? 2.347 10.844 6.167 1.00 92.44 103 CYS A O 1
ATOM 720 N N . HIS A 1 104 ? 4.247 10.873 7.339 1.00 92.25 104 HIS A N 1
ATOM 721 C CA . HIS A 1 104 ? 4.873 11.957 6.596 1.00 92.25 104 HIS A CA 1
ATOM 722 C C . HIS A 1 104 ? 6.234 11.540 6.026 1.00 92.25 104 HIS A C 1
ATOM 724 O O . HIS A 1 104 ? 6.854 10.553 6.443 1.00 92.25 104 HIS A O 1
ATOM 730 N N . ASN A 1 105 ? 6.730 12.344 5.084 1.00 92.69 105 ASN A N 1
ATOM 731 C CA . ASN A 1 105 ? 8.007 12.165 4.386 1.00 92.69 105 ASN A CA 1
ATOM 732 C C . ASN A 1 105 ? 8.183 10.771 3.745 1.00 92.69 105 ASN A C 1
ATOM 734 O O . ASN A 1 105 ? 9.220 10.130 3.979 1.00 92.69 105 ASN A O 1
ATOM 738 N N . PRO A 1 106 ? 7.206 10.279 2.953 1.00 94.75 106 PRO A N 1
ATOM 739 C CA . PRO A 1 106 ? 7.390 9.043 2.210 1.00 94.75 106 PRO A CA 1
ATOM 740 C C . PRO A 1 106 ? 8.567 9.203 1.238 1.00 94.75 106 PRO A C 1
ATOM 742 O O . PRO A 1 106 ? 8.674 10.190 0.511 1.00 94.75 106 PRO A O 1
ATOM 745 N N . ARG A 1 107 ? 9.479 8.232 1.233 1.00 95.50 107 ARG A N 1
ATOM 746 C CA . ARG A 1 107 ? 10.649 8.197 0.350 1.00 95.50 107 ARG A CA 1
ATOM 747 C C . ARG A 1 107 ? 10.824 6.802 -0.223 1.00 95.50 107 ARG A C 1
ATOM 749 O O . ARG A 1 107 ? 10.689 5.811 0.494 1.00 95.50 107 ARG A O 1
ATOM 756 N N . LEU A 1 108 ? 11.158 6.737 -1.503 1.00 96.56 108 LEU A N 1
ATOM 757 C CA . LEU A 1 108 ? 11.528 5.496 -2.165 1.00 96.56 108 LEU A CA 1
ATOM 758 C C . LEU A 1 108 ? 13.034 5.298 -2.019 1.00 96.56 108 LEU A C 1
ATOM 760 O O . LEU A 1 108 ? 13.812 6.163 -2.414 1.00 96.56 108 LEU A O 1
ATOM 764 N N . ASP A 1 109 ? 13.428 4.169 -1.448 1.00 95.06 109 ASP A N 1
ATOM 765 C CA . ASP A 1 109 ? 14.801 3.689 -1.471 1.00 95.06 109 ASP A CA 1
ATOM 766 C C . ASP A 1 109 ? 14.934 2.582 -2.518 1.00 95.06 109 ASP A C 1
ATOM 768 O O . ASP A 1 109 ? 14.015 1.778 -2.718 1.00 95.06 109 ASP A O 1
ATOM 772 N N . SER A 1 110 ? 16.080 2.542 -3.192 1.00 92.25 110 SER A N 1
ATOM 773 C CA . SER A 1 110 ? 16.387 1.509 -4.176 1.00 92.25 110 SER A CA 1
ATOM 774 C C . SER A 1 110 ? 17.755 0.914 -3.892 1.00 92.25 110 SER A C 1
ATOM 776 O O . SER A 1 110 ? 18.768 1.615 -3.941 1.00 92.25 110 SER A O 1
ATOM 778 N N . ARG A 1 111 ? 17.800 -0.396 -3.656 1.00 90.88 111 ARG A N 1
ATOM 779 C CA . ARG A 1 111 ? 19.043 -1.135 -3.450 1.00 90.88 111 ARG A CA 1
ATOM 780 C C . ARG A 1 111 ? 19.339 -2.010 -4.657 1.00 90.88 111 ARG A C 1
ATOM 782 O O . ARG A 1 111 ? 18.561 -2.899 -4.988 1.00 90.88 111 ARG A O 1
ATOM 789 N N . ILE A 1 112 ? 20.502 -1.806 -5.263 1.00 87.00 112 ILE A N 1
ATOM 790 C CA . ILE A 1 112 ? 21.014 -2.670 -6.329 1.00 87.00 112 ILE A CA 1
ATOM 791 C C . ILE A 1 112 ? 21.569 -3.940 -5.678 1.00 87.00 112 ILE A C 1
ATOM 793 O O . ILE A 1 112 ? 22.480 -3.856 -4.851 1.00 87.00 112 ILE A O 1
ATOM 797 N N . ILE A 1 113 ? 21.013 -5.108 -6.012 1.00 86.00 113 ILE A N 1
ATOM 798 C CA . ILE A 1 113 ? 21.591 -6.393 -5.582 1.00 86.00 113 ILE A CA 1
ATOM 799 C C . ILE A 1 113 ? 22.665 -6.829 -6.581 1.00 86.00 113 ILE A C 1
ATOM 801 O O . ILE A 1 113 ? 23.781 -7.156 -6.190 1.00 86.00 113 ILE A O 1
ATOM 805 N N . ASN A 1 114 ? 22.323 -6.780 -7.871 1.00 83.69 114 ASN A N 1
ATOM 806 C CA . ASN A 1 114 ? 23.142 -7.215 -9.003 1.00 83.69 114 ASN A CA 1
ATOM 807 C C . ASN A 1 114 ? 23.013 -6.177 -10.133 1.00 83.69 114 ASN A C 1
ATOM 809 O O . ASN A 1 114 ? 22.100 -5.357 -10.086 1.00 83.69 114 ASN A O 1
ATOM 813 N N . GLU A 1 115 ? 23.833 -6.262 -11.190 1.00 76.69 115 GLU A N 1
ATOM 814 C CA . GLU A 1 115 ? 23.876 -5.287 -12.308 1.00 76.69 115 GLU A CA 1
ATOM 815 C C . GLU A 1 115 ? 22.512 -4.926 -12.930 1.00 76.69 115 GLU A C 1
ATOM 817 O O . GLU A 1 115 ? 22.387 -3.868 -13.533 1.00 76.69 115 GLU A O 1
ATOM 822 N N . ASN A 1 116 ? 21.488 -5.773 -12.772 1.00 75.44 116 ASN A N 1
ATOM 823 C CA . ASN A 1 116 ? 20.172 -5.592 -13.385 1.00 75.44 116 ASN A CA 1
ATOM 824 C C . ASN A 1 116 ? 18.978 -5.685 -12.421 1.00 75.44 116 ASN A C 1
ATOM 826 O O . ASN A 1 116 ? 17.845 -5.660 -12.904 1.00 75.44 116 ASN A O 1
ATOM 830 N N . GLN A 1 117 ? 19.200 -5.813 -11.105 1.00 81.81 117 GLN A N 1
ATOM 831 C CA . GLN A 1 117 ? 18.120 -6.029 -10.134 1.00 81.81 117 GLN A CA 1
ATOM 832 C C . GLN A 1 117 ? 18.135 -4.977 -9.026 1.00 81.81 117 GLN A C 1
ATOM 834 O O . GLN A 1 117 ? 19.105 -4.868 -8.268 1.00 81.81 117 GLN A O 1
ATOM 839 N N . HIS A 1 118 ? 17.030 -4.239 -8.929 1.00 88.00 118 HIS A N 1
ATOM 840 C CA . HIS A 1 118 ? 16.789 -3.207 -7.929 1.00 88.00 118 HIS A CA 1
ATOM 841 C C . HIS A 1 118 ? 15.671 -3.666 -7.001 1.00 88.00 118 HIS A C 1
ATOM 843 O O . HIS A 1 118 ? 14.566 -3.912 -7.461 1.00 88.00 118 HIS A O 1
ATOM 849 N N . ILE A 1 119 ? 15.936 -3.721 -5.700 1.00 92.19 119 ILE A N 1
ATOM 850 C CA . ILE A 1 119 ? 14.874 -3.831 -4.702 1.00 92.19 119 ILE A CA 1
ATOM 851 C C . ILE A 1 119 ? 14.396 -2.431 -4.363 1.00 92.19 119 ILE A C 1
ATOM 853 O O . ILE A 1 119 ? 15.206 -1.587 -3.974 1.00 92.19 119 ILE A O 1
ATOM 857 N N . TYR A 1 120 ? 13.086 -2.224 -4.424 1.00 96.31 120 TYR A N 1
ATOM 858 C CA . TYR A 1 120 ? 12.451 -0.984 -4.006 1.00 96.31 120 TYR A CA 1
ATOM 859 C C . TYR A 1 120 ? 11.779 -1.135 -2.639 1.00 96.31 120 TYR A C 1
ATOM 861 O O . TYR A 1 120 ? 10.991 -2.059 -2.413 1.00 96.31 120 TYR A O 1
ATOM 869 N N . SER A 1 121 ? 12.064 -0.194 -1.744 1.00 96.50 121 SER A N 1
ATOM 870 C CA . SER A 1 121 ? 11.433 -0.082 -0.429 1.00 96.50 121 SER A CA 1
ATOM 871 C C . SER A 1 121 ? 10.850 1.311 -0.265 1.00 96.50 121 SER A C 1
ATOM 873 O O . SER A 1 121 ? 11.503 2.301 -0.584 1.00 96.50 121 SER A O 1
ATOM 875 N N . ILE A 1 122 ? 9.630 1.406 0.256 1.00 96.69 122 ILE A N 1
ATOM 876 C CA . ILE A 1 122 ? 9.079 2.688 0.693 1.00 96.69 122 ILE A CA 1
ATOM 877 C C . ILE A 1 122 ? 9.370 2.849 2.179 1.00 96.69 122 ILE A C 1
ATOM 879 O O . ILE A 1 122 ? 9.128 1.939 2.972 1.00 96.69 122 ILE A O 1
ATOM 883 N N . HIS A 1 123 ? 9.907 4.003 2.546 1.00 96.50 123 HIS A N 1
ATOM 884 C CA . HIS A 1 123 ? 10.119 4.401 3.927 1.00 96.50 123 HIS A CA 1
ATOM 885 C C . HIS A 1 123 ? 9.234 5.601 4.235 1.00 96.50 123 HIS A C 1
ATOM 887 O O . HIS A 1 123 ? 9.081 6.482 3.393 1.00 96.50 123 HIS A O 1
ATOM 893 N N . ALA A 1 124 ? 8.710 5.677 5.448 1.00 95.69 124 ALA A N 1
ATOM 894 C CA . ALA A 1 124 ? 7.925 6.805 5.928 1.00 95.69 124 ALA A CA 1
ATOM 895 C C . ALA A 1 124 ? 8.138 6.988 7.434 1.00 95.69 124 ALA A C 1
ATOM 897 O O . ALA A 1 124 ? 8.714 6.126 8.102 1.00 95.69 124 ALA A O 1
ATOM 898 N N . THR A 1 125 ? 7.680 8.111 7.972 1.00 95.69 125 THR A N 1
ATOM 899 C CA . THR A 1 125 ? 7.575 8.307 9.417 1.00 95.69 125 THR A CA 1
ATOM 900 C C . THR A 1 125 ? 6.102 8.344 9.784 1.00 95.69 125 THR A C 1
ATOM 902 O O . THR A 1 125 ? 5.383 9.193 9.274 1.00 95.69 125 THR A O 1
ATOM 905 N N . CYS A 1 126 ? 5.654 7.438 10.644 1.00 92.81 126 CYS A N 1
ATOM 906 C CA . CYS A 1 126 ? 4.243 7.192 10.920 1.00 92.81 126 CYS A CA 1
ATOM 907 C C . CYS A 1 126 ? 3.920 7.383 12.400 1.00 92.81 126 CYS A C 1
ATOM 909 O O . CYS A 1 126 ? 4.760 7.096 13.253 1.00 92.81 126 CYS A O 1
ATOM 911 N N . ALA A 1 127 ? 2.711 7.855 12.699 1.00 87.12 127 ALA A N 1
ATOM 912 C CA . ALA A 1 127 ? 2.219 7.951 14.068 1.00 87.12 127 ALA A CA 1
ATOM 913 C C . ALA A 1 127 ? 1.874 6.555 14.620 1.00 87.12 127 ALA A C 1
ATOM 915 O O . ALA A 1 127 ? 1.217 5.758 13.941 1.00 87.12 127 ALA A O 1
ATOM 916 N N . ASP A 1 128 ? 2.322 6.251 15.839 1.00 82.38 128 ASP A N 1
ATOM 917 C CA . ASP A 1 128 ? 1.919 5.064 16.601 1.00 82.38 128 ASP A CA 1
ATOM 918 C C . ASP A 1 128 ? 0.639 5.306 17.436 1.00 82.38 128 ASP A C 1
ATOM 920 O O . ASP A 1 128 ? 0.008 6.356 17.347 1.00 82.38 128 ASP A O 1
ATOM 924 N N . ASN A 1 129 ? 0.224 4.342 18.273 1.00 80.31 129 ASN A N 1
A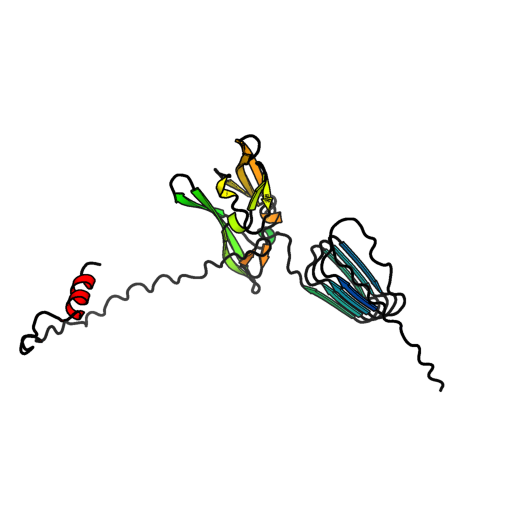TOM 925 C CA . ASN A 1 129 ? -0.955 4.502 19.151 1.00 80.31 129 ASN A CA 1
ATOM 926 C C . ASN A 1 129 ? -0.773 5.493 20.314 1.00 80.31 129 ASN A C 1
ATOM 928 O O . ASN A 1 129 ? -1.700 5.681 21.103 1.00 80.31 129 ASN A O 1
ATOM 932 N N . LYS A 1 130 ? 0.417 6.071 20.471 1.00 79.88 130 LYS A N 1
ATOM 933 C CA . LYS A 1 130 ? 0.749 7.092 21.469 1.00 79.88 130 LYS A CA 1
ATOM 934 C C . LYS A 1 130 ? 1.051 8.436 20.805 1.00 79.88 130 LYS A C 1
ATOM 936 O O . LYS A 1 130 ? 1.645 9.295 21.459 1.00 79.88 130 LYS A O 1
ATOM 941 N N . ASP A 1 131 ? 0.697 8.589 19.528 1.00 82.12 131 ASP A N 1
ATOM 942 C CA . ASP A 1 131 ? 1.008 9.751 18.696 1.00 82.12 131 ASP A CA 1
ATOM 943 C C . ASP A 1 131 ? 2.521 10.041 18.594 1.00 82.12 131 ASP A C 1
ATOM 945 O O . ASP A 1 131 ? 2.949 11.182 18.401 1.00 82.12 131 ASP A O 1
ATOM 949 N N . GLN A 1 132 ? 3.362 9.010 18.738 1.00 88.19 132 GLN A N 1
ATOM 950 C CA . GLN A 1 132 ? 4.802 9.107 18.528 1.00 88.19 132 GLN A CA 1
ATOM 951 C C . GLN A 1 132 ? 5.149 8.793 17.078 1.00 88.19 132 GLN A C 1
ATOM 953 O O . GLN A 1 132 ? 4.673 7.827 16.488 1.00 88.19 132 GLN A O 1
ATOM 958 N N . TRP A 1 133 ? 6.031 9.611 16.514 1.00 91.94 133 TRP A N 1
ATOM 959 C CA . TRP A 1 133 ? 6.496 9.478 15.141 1.00 91.94 133 TRP A CA 1
ATOM 960 C C . TRP A 1 133 ? 7.638 8.469 15.053 1.00 91.94 133 TRP A C 1
ATOM 962 O O . TRP A 1 133 ? 8.756 8.740 15.500 1.00 91.94 133 TRP A O 1
ATOM 972 N N . VAL A 1 134 ? 7.374 7.318 14.441 1.00 92.69 134 VAL A N 1
ATOM 973 C CA . VAL A 1 134 ? 8.355 6.245 14.257 1.00 92.69 134 VAL A CA 1
ATOM 974 C C . VAL A 1 134 ? 8.692 6.066 12.782 1.00 92.69 134 VAL A C 1
ATOM 976 O O . VAL A 1 134 ? 7.835 6.158 11.907 1.00 92.69 134 VAL A O 1
ATOM 979 N N . LYS A 1 135 ? 9.969 5.825 12.478 1.00 95.56 135 LYS A N 1
ATOM 980 C CA . LYS A 1 135 ? 10.396 5.525 11.108 1.00 95.56 135 LYS A CA 1
ATOM 981 C C . LYS A 1 135 ? 10.064 4.080 10.783 1.00 95.56 135 LYS A C 1
ATOM 983 O O . LYS A 1 135 ? 10.440 3.185 11.535 1.00 95.56 135 LYS A O 1
ATOM 988 N N . THR A 1 136 ? 9.432 3.846 9.646 1.00 95.69 136 THR A N 1
ATOM 989 C CA . THR A 1 136 ? 9.059 2.512 9.185 1.00 95.69 136 THR A CA 1
ATOM 990 C C . THR A 1 136 ? 9.333 2.350 7.699 1.00 95.69 136 THR A C 1
ATOM 992 O O . THR A 1 136 ? 9.423 3.333 6.961 1.00 95.69 136 THR A O 1
ATOM 995 N N . HIS A 1 137 ? 9.507 1.108 7.258 1.00 96.19 137 HIS A N 1
ATOM 996 C CA . HIS A 1 137 ? 9.671 0.788 5.850 1.00 96.19 137 HIS A CA 1
ATOM 997 C C . HIS A 1 137 ? 9.075 -0.570 5.488 1.00 96.19 137 HIS A C 1
ATOM 999 O O . HIS A 1 137 ? 8.974 -1.469 6.326 1.00 96.19 137 HIS A O 1
ATOM 1005 N N . ILE A 1 138 ? 8.719 -0.731 4.214 1.00 95.94 138 ILE A N 1
ATOM 1006 C CA . ILE A 1 138 ? 8.264 -1.995 3.634 1.00 95.94 138 ILE A CA 1
ATOM 1007 C C . ILE A 1 138 ? 8.833 -2.161 2.224 1.00 95.94 138 ILE A C 1
ATOM 1009 O O . ILE A 1 138 ? 8.926 -1.209 1.449 1.00 95.94 138 ILE A O 1
ATOM 1013 N N . GLN A 1 139 ? 9.220 -3.392 1.894 1.00 96.12 139 GLN A N 1
ATOM 1014 C CA . GLN A 1 139 ? 9.703 -3.756 0.566 1.00 96.12 139 GLN A CA 1
ATOM 1015 C C . GLN A 1 139 ? 8.522 -3.931 -0.393 1.00 96.12 139 GLN A C 1
ATOM 1017 O O . GLN A 1 139 ? 7.646 -4.766 -0.159 1.00 96.12 139 GLN A O 1
ATOM 1022 N N . LEU A 1 140 ? 8.518 -3.194 -1.502 1.00 97.19 140 LEU A N 1
ATOM 1023 C CA . LEU A 1 140 ? 7.373 -3.120 -2.411 1.00 97.19 140 LEU A CA 1
ATOM 1024 C C . LEU A 1 140 ? 7.133 -4.410 -3.210 1.00 97.19 140 LEU A C 1
ATOM 1026 O O . LEU A 1 140 ? 6.000 -4.666 -3.606 1.00 97.19 140 LEU A O 1
ATOM 1030 N N . ASN A 1 141 ? 8.129 -5.291 -3.346 1.00 95.69 141 ASN A N 1
ATOM 1031 C CA . ASN A 1 141 ? 7.952 -6.629 -3.942 1.00 95.69 141 ASN A CA 1
ATOM 1032 C C . ASN A 1 141 ? 6.936 -7.482 -3.183 1.00 95.69 141 ASN A C 1
ATOM 1034 O O . ASN A 1 141 ? 6.351 -8.412 -3.735 1.00 95.69 141 ASN A O 1
ATOM 1038 N N . ARG A 1 142 ? 6.731 -7.174 -1.900 1.00 94.06 142 ARG A N 1
ATOM 1039 C CA . ARG A 1 142 ? 5.737 -7.842 -1.064 1.00 94.06 142 ARG A CA 1
ATOM 1040 C C . ARG A 1 142 ? 4.320 -7.341 -1.353 1.00 94.06 142 ARG A C 1
ATOM 1042 O O . ARG A 1 142 ? 3.375 -8.042 -1.020 1.00 94.06 142 ARG A O 1
ATOM 1049 N N . CYS A 1 143 ? 4.186 -6.177 -1.984 1.00 95.88 143 CYS A N 1
ATOM 1050 C CA . CYS A 1 143 ? 2.928 -5.456 -2.155 1.00 95.88 143 CYS A CA 1
ATOM 1051 C C . CYS A 1 143 ? 2.458 -5.355 -3.609 1.00 95.88 143 CYS A C 1
ATOM 1053 O O . CYS A 1 143 ? 1.269 -5.164 -3.851 1.00 95.88 143 CYS A O 1
ATOM 1055 N N . LEU A 1 144 ? 3.384 -5.407 -4.568 1.00 97.31 144 LEU A N 1
ATOM 1056 C CA . LEU A 1 144 ? 3.128 -5.066 -5.962 1.00 97.31 144 LEU A CA 1
ATOM 1057 C C . LEU A 1 144 ? 3.569 -6.189 -6.897 1.00 97.31 144 LEU A C 1
ATOM 1059 O O . LEU A 1 144 ? 4.607 -6.819 -6.676 1.00 97.31 144 LEU A O 1
ATOM 1063 N N . LYS A 1 145 ? 2.800 -6.379 -7.972 1.00 97.06 145 LYS A N 1
ATOM 1064 C CA . LYS A 1 145 ? 3.135 -7.190 -9.151 1.00 97.06 145 LYS A CA 1
ATOM 1065 C C . LYS A 1 145 ? 3.139 -6.326 -10.415 1.00 97.06 145 LYS A C 1
ATOM 1067 O O . LYS A 1 145 ? 2.539 -5.251 -10.438 1.00 97.06 145 LYS A O 1
ATOM 1072 N N . ASN A 1 146 ? 3.756 -6.847 -11.470 1.00 97.31 146 ASN A N 1
ATOM 1073 C CA . ASN A 1 146 ? 3.543 -6.385 -12.839 1.00 97.31 146 ASN A CA 1
ATOM 1074 C C . ASN A 1 146 ? 2.452 -7.247 -13.498 1.00 97.31 146 ASN A C 1
ATOM 1076 O O . ASN A 1 146 ? 2.614 -8.461 -13.625 1.00 97.31 146 ASN A O 1
ATOM 1080 N N . ASP A 1 147 ? 1.346 -6.634 -13.900 1.00 96.31 147 ASP A N 1
ATOM 1081 C CA . ASP A 1 147 ? 0.216 -7.260 -14.580 1.00 96.31 147 ASP A CA 1
ATOM 1082 C C . ASP A 1 147 ? 0.209 -6.848 -16.057 1.00 96.31 147 ASP A C 1
ATOM 1084 O O . ASP A 1 147 ? -0.462 -5.906 -16.458 1.00 96.31 147 ASP A O 1
ATOM 1088 N N . ASP A 1 148 ? 1.014 -7.539 -16.869 1.00 95.88 148 ASP A N 1
ATOM 1089 C CA . ASP A 1 148 ? 1.145 -7.302 -18.318 1.00 95.88 148 ASP A CA 1
ATOM 1090 C C . ASP A 1 148 ? 1.517 -5.856 -18.710 1.00 95.88 148 ASP A C 1
ATOM 1092 O O . ASP A 1 148 ? 1.088 -5.349 -19.742 1.00 95.88 148 ASP A O 1
ATOM 1096 N N . GLY A 1 149 ? 2.376 -5.214 -17.917 1.00 96.94 149 GLY A N 1
ATOM 1097 C CA . GLY A 1 149 ? 2.839 -3.841 -18.125 1.00 96.94 149 GLY A CA 1
ATOM 1098 C C . GLY A 1 149 ? 2.233 -2.844 -17.140 1.00 96.94 149 GLY A C 1
ATOM 1099 O O . GLY A 1 149 ? 2.725 -1.721 -17.060 1.00 96.94 149 GLY A O 1
ATOM 1100 N N . ASP A 1 150 ? 1.232 -3.260 -16.360 1.00 97.50 150 ASP A N 1
ATOM 1101 C CA . ASP A 1 150 ? 0.559 -2.418 -15.377 1.00 97.50 150 ASP A CA 1
ATOM 1102 C C . ASP A 1 150 ? 0.939 -2.784 -13.933 1.00 97.50 150 ASP A C 1
ATOM 1104 O O . ASP A 1 150 ? 0.915 -3.948 -13.534 1.00 97.50 150 ASP A O 1
ATOM 1108 N N . LEU A 1 151 ? 1.271 -1.792 -13.104 1.00 97.94 151 LEU A N 1
ATOM 1109 C CA . LEU A 1 151 ? 1.463 -1.991 -11.669 1.00 97.94 151 LEU A CA 1
ATOM 1110 C C . LEU A 1 151 ? 0.127 -2.330 -11.005 1.00 97.94 151 LEU A C 1
ATOM 1112 O O . LEU A 1 151 ? -0.857 -1.607 -11.146 1.00 97.94 151 LEU A O 1
ATOM 1116 N N . ALA A 1 152 ? 0.115 -3.399 -10.215 1.00 96.06 152 ALA A N 1
ATOM 1117 C CA . ALA A 1 152 ? -1.070 -3.832 -9.487 1.00 96.06 152 ALA A CA 1
ATOM 1118 C C . ALA A 1 152 ? -0.723 -4.350 -8.090 1.00 96.06 152 ALA A C 1
ATOM 1120 O O . ALA A 1 152 ? 0.360 -4.890 -7.855 1.00 96.06 152 ALA A O 1
ATOM 1121 N N . TRP A 1 153 ? -1.675 -4.231 -7.163 1.00 94.31 153 TRP A N 1
ATOM 1122 C CA . TRP A 1 153 ? -1.558 -4.792 -5.819 1.00 94.31 153 TRP A CA 1
ATOM 1123 C C . TRP A 1 153 ? -1.548 -6.323 -5.851 1.00 94.31 153 TRP A C 1
ATOM 1125 O O . TRP A 1 153 ? -2.352 -6.956 -6.540 1.00 94.31 153 TRP A O 1
ATOM 1135 N N . ALA A 1 154 ? -0.652 -6.925 -5.076 1.00 89.62 154 ALA A N 1
ATOM 1136 C CA . ALA A 1 154 ? -0.571 -8.365 -4.882 1.00 89.62 154 ALA A CA 1
ATOM 1137 C C . ALA A 1 154 ? 0.104 -8.704 -3.551 1.00 89.62 154 ALA A C 1
ATOM 1139 O O . ALA A 1 154 ? 1.014 -8.011 -3.103 1.00 89.62 154 ALA A O 1
ATOM 1140 N N . ASN A 1 155 ? -0.283 -9.833 -2.959 1.00 87.50 155 ASN A N 1
ATOM 1141 C CA . ASN A 1 155 ? 0.501 -10.440 -1.890 1.00 87.50 155 ASN A CA 1
ATOM 1142 C C . ASN A 1 155 ? 1.723 -11.114 -2.520 1.00 87.50 155 ASN A C 1
ATOM 1144 O O . ASN A 1 155 ? 1.580 -12.145 -3.171 1.00 87.50 155 ASN A O 1
ATOM 1148 N N . VAL A 1 156 ? 2.910 -10.544 -2.302 1.00 90.00 156 VAL A N 1
ATOM 1149 C CA . VAL A 1 156 ? 4.191 -11.071 -2.803 1.00 90.00 156 VAL A CA 1
ATOM 1150 C C . VAL A 1 156 ? 4.218 -11.148 -4.338 1.00 90.00 156 VAL A C 1
ATOM 1152 O O . VAL A 1 156 ? 4.195 -12.220 -4.937 1.00 90.00 156 VAL A O 1
ATOM 1155 N N . GLY A 1 157 ? 4.222 -9.979 -4.980 1.00 91.19 157 GLY A N 1
ATOM 1156 C CA . GLY A 1 157 ? 4.068 -9.855 -6.429 1.00 91.19 157 GLY A CA 1
ATOM 1157 C C . GLY A 1 157 ? 5.357 -9.727 -7.246 1.00 91.19 157 GLY A C 1
ATOM 1158 O O . GLY A 1 157 ? 5.285 -9.891 -8.460 1.00 91.19 157 GLY A O 1
ATOM 1159 N N . TYR A 1 158 ? 6.506 -9.450 -6.614 1.00 94.81 158 TYR A N 1
ATOM 1160 C CA . TYR A 1 158 ? 7.823 -9.357 -7.276 1.00 94.81 158 TYR A CA 1
ATOM 1161 C C . TYR A 1 158 ? 7.839 -8.470 -8.537 1.00 94.81 158 TYR A C 1
ATOM 1163 O O . TYR A 1 158 ? 8.414 -8.824 -9.563 1.00 94.81 158 TYR A O 1
ATOM 1171 N N . PHE A 1 159 ? 7.169 -7.313 -8.495 1.00 96.25 159 PHE A N 1
ATOM 1172 C CA . PHE A 1 159 ? 7.074 -6.431 -9.666 1.00 96.25 159 PHE A CA 1
ATOM 1173 C C . PHE A 1 159 ? 8.441 -6.008 -10.242 1.00 96.25 159 PHE A C 1
ATOM 1175 O O . PHE A 1 159 ? 8.558 -5.806 -11.449 1.00 96.25 159 PHE A O 1
ATOM 1182 N N . ASP A 1 160 ? 9.479 -5.909 -9.409 1.00 94.69 160 ASP A N 1
ATOM 1183 C CA . ASP A 1 160 ? 10.840 -5.512 -9.783 1.00 94.69 160 ASP A CA 1
ATOM 1184 C C . ASP A 1 160 ? 11.564 -6.510 -10.703 1.00 94.69 160 ASP A C 1
ATOM 1186 O O . ASP A 1 160 ? 12.544 -6.141 -11.351 1.00 94.69 160 ASP A O 1
ATOM 1190 N N . ASP A 1 161 ? 11.057 -7.739 -10.845 1.00 94.06 161 ASP A N 1
ATOM 1191 C CA . ASP A 1 161 ? 11.551 -8.702 -11.839 1.00 94.06 161 ASP A CA 1
ATOM 1192 C C . ASP A 1 161 ? 11.362 -8.191 -13.279 1.00 94.06 161 ASP A C 1
ATOM 1194 O O . ASP A 1 161 ? 12.080 -8.588 -14.200 1.00 94.06 161 ASP A O 1
ATOM 1198 N N . SER A 1 162 ? 10.384 -7.306 -13.491 1.00 95.12 162 SER A N 1
ATOM 1199 C CA . SER A 1 162 ? 9.996 -6.811 -14.820 1.00 95.12 162 SER A CA 1
ATOM 1200 C C . SER A 1 162 ? 9.667 -5.317 -14.875 1.00 95.12 162 SER A C 1
ATOM 1202 O O . SER A 1 162 ? 9.398 -4.800 -15.960 1.00 95.12 162 SER A O 1
ATOM 1204 N N . CYS A 1 163 ? 9.743 -4.610 -13.747 1.00 96.31 163 CYS A N 1
ATOM 1205 C CA . CYS A 1 163 ? 9.609 -3.162 -13.653 1.00 96.31 163 CYS A CA 1
ATOM 1206 C C . CYS A 1 163 ? 10.916 -2.516 -13.185 1.00 96.31 163 CYS A C 1
ATOM 1208 O O . CYS A 1 163 ? 11.597 -3.025 -12.297 1.00 96.31 163 CYS A O 1
ATOM 1210 N N . LYS A 1 164 ? 11.265 -1.376 -13.781 1.00 94.94 164 LYS A N 1
ATOM 1211 C CA . LYS A 1 164 ? 12.500 -0.626 -13.521 1.00 94.94 164 LYS A CA 1
ATOM 1212 C C . LYS A 1 164 ? 12.230 0.873 -13.488 1.00 94.94 164 LYS A C 1
ATOM 1214 O O . LYS A 1 164 ? 11.121 1.318 -13.780 1.00 94.94 164 LYS A O 1
ATOM 1219 N N . ASP A 1 165 ? 13.261 1.641 -13.144 1.00 94.56 165 ASP A N 1
ATOM 1220 C CA . ASP A 1 165 ? 13.253 3.107 -13.202 1.00 94.56 165 ASP A CA 1
ATOM 1221 C C . ASP A 1 165 ? 12.100 3.732 -12.402 1.00 94.56 165 ASP A C 1
ATOM 1223 O O . ASP A 1 165 ? 11.438 4.668 -12.846 1.00 94.56 165 ASP A O 1
ATOM 1227 N N . CYS A 1 166 ? 11.837 3.172 -11.218 1.00 97.12 166 CYS A N 1
ATOM 1228 C CA . CYS A 1 166 ? 10.755 3.631 -10.362 1.00 97.12 166 CYS A CA 1
ATOM 1229 C C . CYS A 1 166 ? 11.061 4.978 -9.700 1.00 97.12 166 CYS A C 1
ATOM 1231 O O . CYS A 1 166 ? 12.134 5.180 -9.129 1.00 97.12 166 CYS A O 1
ATOM 1233 N N . ILE A 1 167 ? 10.076 5.872 -9.726 1.00 96.69 167 ILE A N 1
ATOM 1234 C CA . ILE A 1 167 ? 10.122 7.220 -9.166 1.00 96.69 167 ILE A CA 1
ATOM 1235 C C . ILE A 1 167 ? 8.884 7.424 -8.294 1.00 96.69 167 ILE A C 1
ATOM 1237 O O . ILE A 1 167 ? 7.768 7.076 -8.681 1.00 96.69 167 ILE A O 1
ATOM 1241 N N . LEU A 1 168 ? 9.089 8.011 -7.116 1.00 96.38 168 LEU A N 1
ATOM 1242 C CA . LEU A 1 168 ? 8.018 8.423 -6.217 1.00 96.38 168 LEU A CA 1
ATOM 1243 C C . LEU A 1 168 ? 7.707 9.903 -6.428 1.00 96.38 168 LEU A C 1
ATOM 1245 O O . LEU A 1 168 ? 8.612 10.734 -6.397 1.00 96.38 168 LEU A O 1
ATOM 1249 N N . THR A 1 169 ? 6.431 10.222 -6.613 1.00 94.62 169 THR A N 1
ATOM 1250 C CA . THR A 1 169 ? 5.923 11.593 -6.693 1.00 94.62 169 THR A CA 1
ATOM 1251 C C . THR A 1 169 ? 4.863 11.790 -5.619 1.00 94.62 169 THR A C 1
ATOM 1253 O O . THR A 1 169 ? 3.944 10.985 -5.501 1.00 94.62 169 THR A O 1
ATOM 1256 N N . THR A 1 170 ? 4.994 12.857 -4.839 1.00 88.81 170 THR A N 1
ATOM 1257 C CA . THR A 1 170 ? 4.018 13.267 -3.822 1.00 88.81 170 THR A CA 1
ATOM 1258 C C . THR A 1 170 ? 3.378 14.578 -4.255 1.00 88.81 170 THR A C 1
ATOM 1260 O O . THR A 1 170 ? 4.101 15.510 -4.621 1.00 88.81 170 THR A O 1
ATOM 1263 N N . SER A 1 171 ? 2.048 14.671 -4.225 1.00 78.44 171 SER A N 1
ATOM 1264 C CA . SER A 1 171 ? 1.373 15.957 -4.429 1.00 78.44 171 SER A CA 1
ATOM 1265 C C . SER A 1 171 ? 1.549 16.840 -3.189 1.00 78.44 171 SER A C 1
ATOM 1267 O O . SER A 1 171 ? 1.433 16.366 -2.063 1.00 78.44 171 SER A O 1
ATOM 1269 N N . ASN A 1 172 ? 1.865 18.123 -3.388 1.00 62.34 172 ASN A N 1
ATOM 1270 C CA . ASN A 1 172 ? 2.038 19.083 -2.287 1.00 62.34 172 ASN A CA 1
ATOM 1271 C C . ASN A 1 172 ? 0.706 19.685 -1.810 1.00 62.34 172 ASN A C 1
ATOM 1273 O O . ASN A 1 172 ? 0.682 20.351 -0.779 1.00 62.34 172 ASN A O 1
ATOM 1277 N N . GLU A 1 173 ? -0.365 19.534 -2.592 1.00 63.00 173 GLU A N 1
ATOM 1278 C CA . GLU A 1 173 ? -1.663 20.157 -2.302 1.00 63.00 173 GLU A CA 1
ATOM 1279 C C . GLU A 1 173 ? -2.575 19.215 -1.513 1.00 63.00 173 GLU A C 1
ATOM 1281 O O . GLU A 1 173 ? -3.317 19.676 -0.650 1.00 63.00 173 GLU A O 1
ATOM 1286 N N . ASP A 1 174 ? -2.413 17.908 -1.723 1.00 57.50 174 ASP A N 1
ATOM 1287 C CA . ASP A 1 174 ? -3.120 16.852 -1.017 1.00 57.50 174 ASP A CA 1
ATOM 1288 C C . ASP A 1 174 ? -2.112 15.733 -0.687 1.00 57.50 174 ASP A C 1
ATOM 1290 O O . ASP A 1 174 ? -1.716 14.963 -1.564 1.00 57.50 174 ASP A O 1
ATOM 1294 N N . GLU A 1 175 ? -1.690 15.607 0.581 1.00 61.72 175 GLU A N 1
ATOM 1295 C CA . GLU A 1 175 ? -0.788 14.531 1.069 1.00 61.72 175 GLU A CA 1
ATOM 1296 C C . GLU A 1 175 ? -1.377 13.106 0.887 1.00 61.72 175 GLU A C 1
ATOM 1298 O O . GLU A 1 175 ? -0.778 12.104 1.277 1.00 61.72 175 GLU A O 1
ATOM 1303 N N . SER A 1 176 ? -2.552 13.001 0.263 1.00 68.81 176 SER A N 1
ATOM 1304 C CA . SER A 1 176 ? -3.265 11.771 -0.062 1.00 68.81 176 SER A CA 1
ATOM 1305 C C . SER A 1 176 ? -2.806 11.104 -1.368 1.00 68.81 176 SER A C 1
ATOM 1307 O O . SER A 1 176 ? -3.124 9.927 -1.574 1.00 68.81 176 SER A O 1
ATOM 1309 N N . GLU A 1 177 ? -2.048 11.797 -2.229 1.00 86.69 177 GLU A N 1
ATOM 1310 C CA . GLU A 1 177 ? -1.524 11.243 -3.485 1.00 86.69 177 GLU A CA 1
ATOM 1311 C C . GLU A 1 177 ? -0.023 10.934 -3.391 1.00 86.69 177 GLU A C 1
ATOM 1313 O O . GLU A 1 177 ? 0.840 11.803 -3.548 1.00 86.69 177 GLU A O 1
ATOM 1318 N N . ILE A 1 178 ? 0.291 9.655 -3.166 1.00 93.62 178 ILE A N 1
ATOM 1319 C CA . ILE A 1 178 ? 1.661 9.135 -3.107 1.00 93.62 178 ILE A CA 1
ATOM 1320 C C . ILE A 1 178 ? 1.846 8.182 -4.290 1.00 93.62 178 ILE A C 1
ATOM 1322 O O . ILE A 1 178 ? 1.624 6.976 -4.189 1.00 93.62 178 ILE A O 1
ATOM 1326 N N . LEU A 1 179 ? 2.224 8.732 -5.442 1.00 96.00 179 LEU A N 1
ATOM 1327 C CA . LEU A 1 179 ? 2.268 8.017 -6.714 1.00 96.00 179 LEU A CA 1
ATOM 1328 C C . LEU A 1 179 ? 3.635 7.370 -6.945 1.00 96.00 179 LEU A C 1
ATOM 1330 O O . LEU A 1 179 ? 4.661 8.048 -7.001 1.00 96.00 179 LEU A O 1
ATOM 1334 N N . LEU A 1 180 ? 3.647 6.057 -7.153 1.00 97.69 180 LEU A N 1
ATOM 1335 C CA . LEU A 1 180 ? 4.801 5.319 -7.651 1.00 97.69 180 LEU A CA 1
ATOM 1336 C C . LEU A 1 180 ? 4.645 5.126 -9.156 1.00 97.69 180 LEU A C 1
ATOM 1338 O O . LEU A 1 180 ? 3.693 4.487 -9.595 1.00 97.69 180 LEU A O 1
ATOM 1342 N N . THR A 1 181 ? 5.585 5.649 -9.936 1.00 98.19 181 THR A N 1
ATOM 1343 C CA . THR A 1 181 ? 5.641 5.434 -11.387 1.00 98.19 181 THR A CA 1
ATOM 1344 C C . THR A 1 181 ? 6.868 4.613 -11.732 1.00 98.19 181 THR A C 1
ATOM 1346 O O . THR A 1 181 ? 7.967 4.991 -11.347 1.00 98.19 181 THR A O 1
ATOM 1349 N N . CYS A 1 182 ? 6.694 3.518 -12.466 1.00 98.00 182 CYS A N 1
ATOM 1350 C CA . CYS A 1 182 ? 7.772 2.653 -12.941 1.00 98.00 182 CYS A CA 1
ATOM 135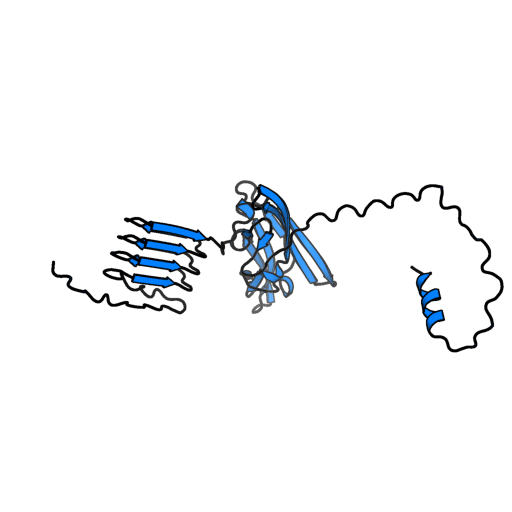1 C C . CYS A 1 182 ? 7.628 2.393 -14.442 1.00 98.00 182 CYS A C 1
ATOM 1353 O O . CYS A 1 182 ? 6.551 2.547 -15.009 1.00 98.00 182 CYS A O 1
ATOM 1355 N N . THR A 1 183 ? 8.699 1.933 -15.081 1.00 97.75 183 THR A N 1
ATOM 1356 C CA . THR A 1 183 ? 8.650 1.365 -16.433 1.00 97.75 183 THR A CA 1
ATOM 1357 C C . THR A 1 183 ? 8.552 -0.151 -16.332 1.00 97.75 183 THR A C 1
ATOM 1359 O O . THR A 1 183 ? 9.507 -0.794 -15.904 1.00 97.75 183 THR A O 1
ATOM 1362 N N . CYS A 1 184 ? 7.423 -0.728 -16.729 1.00 97.50 184 CYS A N 1
ATOM 1363 C CA . CYS A 1 184 ? 7.142 -2.159 -16.634 1.00 97.50 184 CYS A CA 1
ATOM 1364 C C . CYS A 1 184 ? 7.105 -2.814 -18.016 1.00 97.50 184 CYS A C 1
ATOM 1366 O O . CYS A 1 184 ? 6.599 -2.238 -18.977 1.00 97.50 184 CYS A O 1
ATOM 1368 N N . ILE A 1 185 ? 7.660 -4.019 -18.135 1.00 97.12 185 ILE A N 1
ATOM 1369 C CA . ILE A 1 185 ? 7.681 -4.774 -19.392 1.00 97.12 185 ILE A CA 1
ATOM 1370 C C . ILE A 1 185 ? 6.433 -5.658 -19.463 1.00 97.12 185 ILE A C 1
ATOM 1372 O O . ILE A 1 185 ? 6.243 -6.524 -18.608 1.00 97.12 185 ILE A O 1
ATOM 1376 N N . GLY A 1 186 ? 5.597 -5.455 -20.484 1.00 95.62 186 GLY A N 1
ATOM 1377 C CA . GLY A 1 186 ? 4.427 -6.298 -20.739 1.00 95.62 186 GLY A CA 1
ATOM 1378 C C . GLY A 1 186 ? 4.822 -7.726 -21.113 1.00 95.62 186 GLY A C 1
ATOM 1379 O O . GLY A 1 186 ? 5.727 -7.940 -21.920 1.00 95.62 186 GLY A O 1
ATOM 1380 N N . ALA A 1 187 ? 4.149 -8.730 -20.551 1.00 92.38 187 ALA A N 1
ATOM 1381 C CA . ALA A 1 187 ? 4.477 -10.133 -20.804 1.00 92.38 187 ALA A CA 1
ATOM 1382 C C . ALA A 1 187 ? 4.074 -10.569 -22.222 1.00 92.38 187 ALA A C 1
ATOM 1384 O O . ALA A 1 187 ? 4.689 -11.470 -22.795 1.00 92.38 187 ALA A O 1
ATOM 1385 N N . ARG A 1 188 ? 3.036 -9.945 -22.797 1.00 92.25 188 ARG A N 1
ATOM 1386 C CA . ARG A 1 188 ? 2.515 -10.299 -24.127 1.00 92.25 188 ARG A CA 1
ATOM 1387 C C . ARG A 1 188 ? 3.289 -9.679 -25.279 1.00 92.25 188 ARG A C 1
ATOM 1389 O O . ARG A 1 188 ? 3.475 -10.334 -26.302 1.00 92.25 188 ARG A O 1
ATOM 1396 N N . ASP A 1 189 ? 3.687 -8.421 -25.148 1.00 92.56 189 ASP A N 1
ATOM 1397 C CA . ASP A 1 189 ? 4.294 -7.649 -26.235 1.00 92.56 189 ASP A CA 1
ATOM 1398 C C . ASP A 1 189 ? 5.765 -7.292 -25.985 1.00 92.56 189 ASP A C 1
ATOM 1400 O O . ASP A 1 189 ? 6.433 -6.792 -26.896 1.00 92.56 189 ASP A O 1
ATOM 1404 N N . ASN A 1 190 ? 6.277 -7.595 -24.786 1.00 94.69 190 ASN A N 1
ATOM 1405 C CA . ASN A 1 190 ? 7.628 -7.284 -24.335 1.00 94.69 190 ASN A CA 1
ATOM 1406 C C . ASN A 1 190 ? 7.963 -5.789 -24.474 1.00 94.69 190 ASN A C 1
ATOM 1408 O O . ASN A 1 190 ? 9.121 -5.422 -24.702 1.00 94.69 190 ASN A O 1
ATOM 1412 N N . ARG A 1 191 ? 6.947 -4.917 -24.389 1.00 95.56 191 ARG A N 1
ATOM 1413 C CA . ARG A 1 191 ? 7.127 -3.471 -24.505 1.00 95.56 191 ARG A CA 1
ATOM 1414 C C . ARG A 1 191 ? 7.268 -2.834 -23.126 1.00 95.56 191 ARG A C 1
ATOM 1416 O O . ARG A 1 191 ? 6.468 -3.130 -22.240 1.00 95.56 191 ARG A O 1
ATOM 1423 N N . PRO A 1 192 ? 8.263 -1.949 -22.940 1.00 96.44 192 PRO A N 1
ATOM 1424 C CA . PRO A 1 192 ? 8.346 -1.126 -21.746 1.00 96.44 192 PRO A CA 1
ATOM 1425 C C . PRO A 1 192 ? 7.238 -0.070 -21.781 1.00 96.44 192 PRO A C 1
ATOM 1427 O O . PRO A 1 192 ? 7.176 0.742 -22.706 1.00 96.44 192 PRO A O 1
ATOM 1430 N N . THR A 1 193 ? 6.390 -0.077 -20.761 1.00 96.00 193 THR A N 1
ATOM 1431 C CA . THR A 1 193 ? 5.263 0.843 -20.607 1.00 96.00 193 THR A CA 1
ATOM 1432 C C . THR A 1 193 ? 5.384 1.548 -19.257 1.00 96.00 193 THR A C 1
ATOM 1434 O O . THR A 1 193 ? 5.636 0.883 -18.250 1.00 96.00 193 THR A O 1
ATOM 1437 N N . PRO A 1 194 ? 5.259 2.885 -19.197 1.00 97.69 194 PRO A N 1
ATOM 1438 C CA . PRO A 1 194 ? 5.164 3.571 -17.920 1.00 97.69 194 PRO A CA 1
ATOM 1439 C C . PRO A 1 194 ? 3.842 3.196 -17.247 1.00 97.69 194 PRO A C 1
ATOM 1441 O O . PRO A 1 194 ? 2.783 3.300 -17.862 1.00 97.69 194 PRO A O 1
ATOM 1444 N N . SER A 1 195 ? 3.907 2.794 -15.984 1.00 98.19 195 SER A N 1
ATOM 1445 C CA . SER A 1 195 ? 2.740 2.481 -15.170 1.00 98.19 195 SER A CA 1
ATOM 1446 C C . SER A 1 195 ? 2.837 3.172 -13.819 1.00 98.19 195 SER A C 1
ATOM 1448 O O . SER A 1 195 ? 3.922 3.278 -13.240 1.00 98.19 195 SER A O 1
ATOM 1450 N N . THR A 1 196 ? 1.700 3.661 -13.331 1.00 98.00 196 THR A N 1
ATOM 1451 C CA . THR A 1 196 ? 1.597 4.467 -12.115 1.00 98.00 196 THR A CA 1
ATOM 1452 C C . THR A 1 196 ? 0.563 3.861 -11.179 1.00 98.00 196 THR A C 1
ATOM 1454 O O . THR A 1 196 ? -0.531 3.507 -11.610 1.00 98.00 196 THR A O 1
ATOM 1457 N N . ILE A 1 197 ? 0.889 3.792 -9.890 1.00 96.94 197 ILE A N 1
ATOM 1458 C CA . ILE A 1 197 ? -0.020 3.342 -8.835 1.00 96.94 197 ILE A CA 1
ATOM 1459 C C . ILE A 1 197 ? 0.039 4.298 -7.643 1.00 96.94 197 ILE A C 1
ATOM 1461 O O . ILE A 1 197 ? 1.117 4.764 -7.269 1.00 96.94 197 ILE A O 1
ATOM 1465 N N . ASN A 1 198 ? -1.109 4.596 -7.033 1.00 95.31 198 ASN A N 1
ATOM 1466 C CA . ASN A 1 198 ? -1.151 5.353 -5.786 1.00 95.31 198 ASN A CA 1
ATOM 1467 C C . ASN A 1 198 ? -0.888 4.411 -4.612 1.00 95.31 198 ASN A C 1
ATOM 1469 O O . ASN A 1 198 ? -1.717 3.563 -4.294 1.00 95.31 198 ASN A O 1
ATOM 1473 N N . LEU A 1 199 ? 0.254 4.563 -3.942 1.00 95.56 199 LEU A N 1
ATOM 1474 C CA . LEU A 1 199 ? 0.613 3.748 -2.783 1.00 95.56 199 LEU A CA 1
ATOM 1475 C C . LEU A 1 199 ? -0.354 3.946 -1.616 1.00 95.56 199 LEU A C 1
ATOM 1477 O O . LEU A 1 199 ? -0.528 3.030 -0.814 1.00 95.56 199 LEU A O 1
ATOM 1481 N N . ASN A 1 200 ? -1.014 5.103 -1.551 1.00 92.44 200 ASN A N 1
ATOM 1482 C CA . ASN A 1 200 ? -2.024 5.374 -0.544 1.00 92.44 200 ASN A CA 1
ATOM 1483 C C . ASN A 1 200 ? -3.293 4.523 -0.729 1.00 92.44 200 ASN A C 1
ATOM 1485 O O . ASN A 1 200 ? -4.088 4.425 0.191 1.00 92.44 200 ASN A O 1
ATOM 1489 N N . ASP A 1 201 ? -3.490 3.846 -1.862 1.00 91.00 201 ASP A N 1
ATOM 1490 C CA . ASP A 1 201 ? -4.665 2.984 -2.039 1.00 91.00 201 ASP A CA 1
ATOM 1491 C C . ASP A 1 201 ? -4.522 1.645 -1.296 1.00 91.00 201 ASP A C 1
ATOM 1493 O O . ASP A 1 201 ? -5.519 1.059 -0.868 1.00 91.00 201 ASP A O 1
ATOM 1497 N N . GLY A 1 202 ? -3.288 1.157 -1.116 1.00 91.00 202 GLY A N 1
ATOM 1498 C CA . GLY A 1 202 ? -3.018 -0.189 -0.593 1.00 91.00 202 GLY A CA 1
ATOM 1499 C C . GLY A 1 202 ? -2.005 -0.277 0.545 1.00 91.00 202 GLY A C 1
ATOM 1500 O O . GLY A 1 202 ? -1.906 -1.341 1.160 1.00 91.00 202 GLY A O 1
ATOM 1501 N N . ILE A 1 203 ? -1.275 0.801 0.859 1.00 94.06 203 ILE A N 1
ATOM 1502 C CA . ILE A 1 203 ? -0.417 0.874 2.048 1.00 94.06 203 ILE A CA 1
ATOM 1503 C C . ILE A 1 203 ? -1.130 1.638 3.151 1.00 94.06 203 ILE A C 1
ATOM 1505 O O . ILE A 1 203 ? -1.545 2.777 2.951 1.00 94.06 203 ILE A O 1
ATOM 1509 N N . ARG A 1 204 ? -1.230 1.024 4.327 1.00 91.69 204 ARG A N 1
ATOM 1510 C CA . ARG A 1 204 ? -1.820 1.612 5.536 1.00 91.69 204 ARG A CA 1
ATOM 1511 C C . ARG A 1 204 ? -0.789 1.762 6.638 1.00 91.69 204 ARG A C 1
ATOM 1513 O O . ARG A 1 204 ? 0.207 1.042 6.640 1.00 91.69 204 ARG A O 1
ATOM 1520 N N . ASN A 1 205 ? -1.073 2.617 7.609 1.00 89.75 205 ASN A N 1
ATOM 1521 C CA . ASN A 1 205 ? -0.356 2.667 8.878 1.00 89.75 205 ASN A CA 1
ATOM 1522 C C . ASN A 1 205 ? -1.153 1.916 9.951 1.00 89.75 205 ASN A C 1
ATOM 1524 O O . ASN A 1 205 ? -2.333 2.179 10.148 1.00 89.75 205 ASN A O 1
ATOM 1528 N N . SER A 1 206 ? -0.506 1.009 10.673 1.00 84.44 206 SER A N 1
ATOM 1529 C CA . SER A 1 206 ? -1.063 0.378 11.863 1.00 84.44 206 SER A CA 1
ATOM 1530 C C . SER A 1 206 ? -0.034 0.462 12.979 1.00 84.44 206 SER A C 1
ATOM 1532 O O . SER A 1 206 ? 0.997 -0.213 12.947 1.00 84.44 206 SER A O 1
ATOM 1534 N N . PHE A 1 207 ? -0.314 1.326 13.956 1.00 84.12 207 PHE A N 1
ATOM 1535 C CA . PHE A 1 207 ? 0.517 1.520 15.145 1.00 84.12 207 PHE A CA 1
ATOM 1536 C C . PHE A 1 207 ? 1.979 1.881 14.829 1.00 84.12 207 PHE A C 1
ATOM 1538 O O . PHE A 1 207 ? 2.901 1.368 15.459 1.00 84.12 207 PHE A O 1
ATOM 1545 N N . GLY A 1 208 ? 2.193 2.759 13.845 1.00 86.44 208 GLY A N 1
ATOM 1546 C CA . GLY A 1 208 ? 3.520 3.226 13.442 1.00 86.44 208 GLY A CA 1
ATOM 1547 C C . GLY A 1 208 ? 4.244 2.291 12.467 1.00 86.44 208 GLY A C 1
ATOM 1548 O O . GLY A 1 208 ? 5.356 2.584 12.031 1.00 86.44 208 GLY A O 1
ATOM 1549 N N . VAL A 1 209 ? 3.627 1.169 12.096 1.00 90.69 209 VAL A N 1
ATOM 1550 C CA . VAL A 1 209 ? 4.150 0.220 11.110 1.00 90.69 209 VAL A CA 1
ATOM 1551 C C . VAL A 1 209 ? 3.323 0.330 9.841 1.00 90.69 209 VAL A C 1
ATOM 1553 O O . VAL A 1 209 ? 2.098 0.294 9.912 1.00 90.69 209 VAL A O 1
ATOM 1556 N N . ILE A 1 210 ? 3.961 0.417 8.673 1.00 93.50 210 ILE A N 1
ATOM 1557 C CA . ILE A 1 210 ? 3.229 0.361 7.399 1.00 93.50 210 ILE A CA 1
ATOM 1558 C C . ILE A 1 210 ? 2.943 -1.076 6.953 1.00 93.50 210 ILE A C 1
ATOM 1560 O O . ILE A 1 210 ? 3.777 -1.963 7.122 1.00 93.50 210 ILE A O 1
ATOM 1564 N N . TRP A 1 211 ? 1.772 -1.305 6.360 1.00 92.31 211 TRP A N 1
ATOM 1565 C CA . TRP A 1 211 ? 1.296 -2.615 5.904 1.00 92.31 211 TRP A CA 1
ATOM 1566 C C . TRP A 1 211 ? 0.722 -2.535 4.496 1.00 92.31 211 TRP A C 1
ATOM 1568 O O . TRP A 1 211 ? 0.136 -1.521 4.141 1.00 92.31 211 TRP A O 1
ATOM 1578 N N . CYS A 1 212 ? 0.800 -3.627 3.737 1.00 89.88 212 CYS A N 1
ATOM 1579 C CA . CYS A 1 212 ? 0.082 -3.801 2.474 1.00 89.88 212 CYS A CA 1
ATOM 1580 C C . CYS A 1 212 ? -0.551 -5.199 2.437 1.00 89.88 212 CYS A C 1
ATOM 1582 O O . CYS A 1 212 ? 0.141 -6.210 2.569 1.00 89.88 212 CYS A O 1
ATOM 1584 N N . GLY A 1 213 ? -1.879 -5.284 2.328 1.00 83.12 213 GLY A N 1
ATOM 1585 C CA . GLY A 1 213 ? -2.579 -6.566 2.477 1.00 83.12 213 GLY A CA 1
ATOM 1586 C C . GLY A 1 213 ? -2.230 -7.257 3.806 1.00 83.12 213 GLY A C 1
ATOM 1587 O O . GLY A 1 213 ? -2.488 -6.704 4.879 1.00 83.12 213 GLY A O 1
ATOM 1588 N N . GLU A 1 214 ? -1.627 -8.446 3.725 1.00 80.44 214 GLU A N 1
ATOM 1589 C CA . GLU A 1 214 ? -1.144 -9.242 4.873 1.00 80.44 214 GLU A CA 1
ATOM 1590 C C . GLU A 1 214 ? 0.332 -8.987 5.227 1.00 80.44 214 GLU A C 1
ATOM 1592 O O . GLU A 1 214 ? 0.857 -9.528 6.199 1.00 80.44 214 GLU A O 1
ATOM 1597 N N . GLN A 1 215 ? 1.038 -8.190 4.428 1.00 85.94 215 GLN A N 1
ATOM 1598 C CA . GLN A 1 215 ? 2.465 -7.958 4.590 1.00 85.94 215 GLN A CA 1
ATOM 1599 C C . GLN A 1 215 ? 2.705 -6.772 5.518 1.00 85.94 215 GLN A C 1
ATOM 1601 O O . GLN A 1 215 ? 2.176 -5.682 5.306 1.00 85.94 215 GLN A O 1
ATOM 1606 N N . THR A 1 216 ? 3.549 -6.988 6.524 1.00 87.31 216 THR A N 1
ATOM 1607 C CA . THR A 1 216 ? 3.993 -5.950 7.459 1.00 87.31 216 THR A CA 1
ATOM 1608 C C . THR A 1 216 ? 5.365 -5.415 7.075 1.00 87.31 216 THR A C 1
ATOM 1610 O O . THR A 1 216 ? 6.266 -6.178 6.700 1.00 87.31 216 THR A O 1
ATOM 1613 N N . GLY A 1 217 ? 5.528 -4.105 7.212 1.00 89.88 217 GLY A N 1
ATOM 1614 C CA . GLY A 1 217 ? 6.816 -3.438 7.278 1.00 89.88 217 GLY A CA 1
ATOM 1615 C C . GLY A 1 217 ? 7.492 -3.638 8.632 1.00 89.88 217 GLY A C 1
ATOM 1616 O O . GLY A 1 217 ? 7.063 -4.450 9.457 1.00 89.88 217 GLY A O 1
ATOM 1617 N N . TYR A 1 218 ? 8.558 -2.875 8.848 1.00 89.44 218 TYR A N 1
ATOM 1618 C CA . TYR A 1 218 ? 9.363 -2.895 10.067 1.00 89.44 218 TYR A CA 1
ATOM 1619 C C . TYR A 1 218 ? 9.598 -1.471 10.565 1.00 89.44 218 TYR A C 1
ATOM 1621 O O . TYR A 1 218 ? 9.668 -0.539 9.762 1.00 89.44 218 TYR A O 1
ATOM 1629 N N . ILE A 1 219 ? 9.731 -1.298 11.880 1.00 89.12 219 ILE A N 1
ATOM 1630 C CA . ILE A 1 219 ? 10.184 -0.037 12.479 1.00 89.12 219 ILE A CA 1
ATOM 1631 C C . ILE A 1 219 ? 11.714 -0.005 12.404 1.00 89.12 219 ILE A C 1
ATOM 1633 O O . ILE A 1 219 ? 12.373 -0.985 12.741 1.00 89.12 219 ILE A O 1
ATOM 1637 N N . GLU A 1 220 ? 12.297 1.118 11.992 1.00 85.69 220 GLU A N 1
ATOM 1638 C CA . GLU A 1 220 ? 13.752 1.342 11.988 1.00 85.69 220 GLU A CA 1
ATOM 1639 C C . GLU A 1 220 ? 14.313 1.637 13.402 1.00 85.69 220 GLU A C 1
ATOM 1641 O O . GLU A 1 220 ? 15.364 2.264 13.518 1.00 85.69 220 GLU A O 1
ATOM 1646 N N . GLU A 1 221 ? 13.603 1.273 14.479 1.00 70.38 221 GLU A N 1
ATOM 1647 C CA . GLU A 1 221 ? 13.809 1.808 15.831 1.00 70.38 221 GLU A CA 1
ATOM 1648 C C . GLU A 1 221 ? 15.275 1.756 16.278 1.00 70.38 221 GLU A C 1
ATOM 1650 O O . GLU A 1 221 ? 15.896 0.696 16.315 1.00 70.38 221 GLU A O 1
ATOM 1655 N N . LEU A 1 222 ? 15.779 2.952 16.618 1.00 55.31 222 LEU A N 1
ATOM 1656 C CA . LEU A 1 222 ? 16.937 3.254 17.457 1.00 55.31 222 LEU A CA 1
ATOM 1657 C C . LEU A 1 222 ? 17.976 2.126 17.507 1.00 55.31 222 LEU A C 1
ATOM 1659 O O . LEU A 1 222 ? 18.205 1.532 18.564 1.00 55.31 222 LEU A O 1
ATOM 1663 N N . LEU A 1 223 ? 18.728 1.929 16.421 1.00 46.84 223 LEU A N 1
ATOM 1664 C CA . LEU A 1 223 ? 20.146 1.660 16.635 1.00 46.84 223 LEU A CA 1
ATOM 1665 C C . LEU A 1 223 ? 20.645 2.860 17.443 1.00 46.84 223 LEU A C 1
ATOM 1667 O O . LEU A 1 223 ? 20.943 3.921 16.892 1.00 46.84 223 LEU A O 1
ATOM 1671 N N . GLN A 1 224 ? 20.632 2.724 18.774 1.00 44.47 224 GLN A N 1
ATOM 1672 C CA . GLN A 1 224 ? 21.426 3.564 19.650 1.00 44.47 224 GLN A CA 1
ATOM 1673 C C . GLN A 1 224 ? 22.780 3.666 18.954 1.00 44.47 224 GLN A C 1
ATOM 1675 O O . GLN A 1 224 ? 23.266 2.625 18.493 1.00 44.47 224 GLN A O 1
ATOM 1680 N N . PRO A 1 225 ? 23.365 4.867 18.790 1.00 45.22 225 PRO A N 1
ATOM 1681 C CA . PRO A 1 225 ? 24.733 4.923 18.312 1.00 45.22 225 PRO A CA 1
ATOM 1682 C C . PRO A 1 225 ? 25.505 3.928 19.172 1.00 45.22 225 PRO A C 1
ATOM 1684 O O . PRO A 1 225 ? 2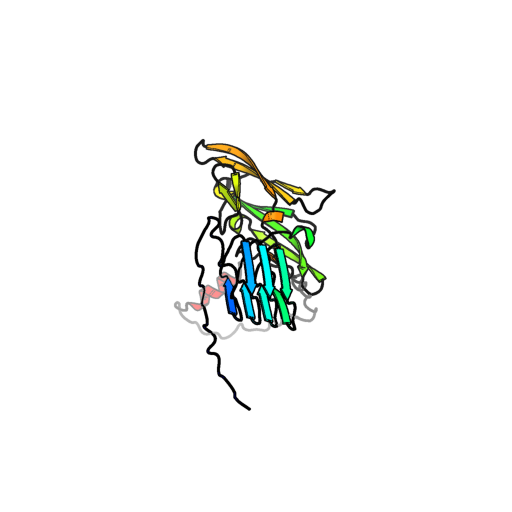5.425 4.023 20.401 1.00 45.22 225 PRO A O 1
ATOM 1687 N N . GLU A 1 226 ? 26.126 2.933 18.525 1.00 49.28 226 GLU A N 1
ATOM 1688 C CA . GLU A 1 226 ? 27.047 1.991 19.161 1.00 49.28 226 GLU A CA 1
ATOM 1689 C C . GLU A 1 226 ? 27.773 2.762 20.265 1.00 49.28 226 GLU A C 1
ATOM 1691 O O . GLU A 1 226 ? 28.285 3.853 19.963 1.00 49.28 226 GLU A O 1
ATOM 1696 N N . PRO A 1 227 ? 27.722 2.316 21.537 1.00 50.75 227 PRO A N 1
ATOM 1697 C CA . PRO A 1 227 ? 28.289 3.084 22.631 1.00 50.75 227 PRO A CA 1
ATOM 1698 C C . PRO A 1 227 ? 29.699 3.473 22.214 1.00 50.75 227 PRO A C 1
ATOM 1700 O O . PRO A 1 227 ? 30.523 2.598 21.951 1.00 50.75 227 PRO A O 1
ATOM 1703 N N . THR A 1 228 ? 29.941 4.783 22.071 1.00 52.97 228 THR A N 1
ATOM 1704 C CA . THR A 1 228 ? 31.222 5.310 21.593 1.00 52.97 228 THR A CA 1
ATOM 1705 C C . THR A 1 228 ? 32.303 4.576 22.375 1.00 52.97 228 THR A C 1
ATOM 1707 O O . THR A 1 228 ? 32.176 4.568 23.607 1.00 52.97 228 THR A O 1
ATOM 1710 N N . PRO A 1 229 ? 33.292 3.918 21.731 1.00 56.91 229 PRO A N 1
ATOM 1711 C CA . PRO A 1 229 ? 34.277 3.116 22.437 1.00 56.91 229 PRO A CA 1
ATOM 1712 C C . PRO A 1 229 ? 34.819 3.946 23.587 1.00 56.91 229 PRO A C 1
ATOM 1714 O O . PRO A 1 229 ? 35.468 4.974 23.379 1.00 56.91 229 PRO A O 1
ATOM 1717 N N . ARG A 1 230 ? 34.430 3.577 24.810 1.00 51.25 230 ARG A N 1
ATOM 1718 C CA . ARG A 1 230 ? 34.782 4.344 25.995 1.00 51.25 230 ARG A CA 1
ATOM 1719 C C . ARG A 1 230 ? 36.301 4.280 26.035 1.00 51.25 230 ARG A C 1
ATOM 1721 O O . ARG A 1 230 ? 36.845 3.183 26.146 1.00 51.25 230 ARG A O 1
ATOM 1728 N N . ALA A 1 231 ? 36.965 5.424 25.848 1.00 55.50 231 ALA A N 1
ATOM 1729 C CA . ALA A 1 231 ? 38.417 5.494 25.889 1.00 55.50 231 ALA A CA 1
ATOM 1730 C C . ALA A 1 231 ? 38.882 4.731 27.132 1.00 55.50 231 ALA A C 1
ATOM 1732 O O . ALA A 1 231 ? 38.413 5.015 28.241 1.00 55.50 231 ALA A O 1
ATOM 1733 N N . LEU A 1 232 ? 39.717 3.709 26.919 1.00 54.09 232 LEU A N 1
ATOM 1734 C CA . LEU A 1 232 ? 40.270 2.907 28.000 1.00 54.09 232 LEU A CA 1
ATOM 1735 C C . LEU A 1 232 ? 40.830 3.872 29.052 1.00 54.09 232 LEU A C 1
ATOM 1737 O O . LEU A 1 232 ? 41.608 4.764 28.695 1.00 54.09 232 LEU A O 1
ATOM 1741 N N . PRO A 1 233 ? 40.433 3.752 30.332 1.00 51.06 233 PRO A N 1
ATOM 1742 C CA . PRO A 1 233 ? 41.038 4.566 31.367 1.00 51.06 233 PRO A CA 1
ATOM 1743 C C . PRO A 1 233 ? 42.560 4.336 31.331 1.00 51.06 233 PRO A C 1
ATOM 1745 O O . PRO A 1 233 ? 42.994 3.198 31.120 1.00 51.06 233 PRO A O 1
ATOM 1748 N N . PRO A 1 234 ? 43.386 5.375 31.553 1.00 51.56 234 PRO A N 1
ATOM 1749 C CA . PRO A 1 234 ? 44.850 5.313 31.439 1.00 51.56 234 PRO A CA 1
ATOM 1750 C C . PRO A 1 234 ? 45.541 4.409 32.484 1.00 51.56 234 PRO A C 1
ATOM 1752 O O . PRO A 1 234 ? 46.738 4.525 32.731 1.00 51.56 234 PRO A O 1
ATOM 1755 N N . SER A 1 235 ? 44.807 3.497 33.115 1.00 53.22 235 SER A N 1
ATOM 1756 C CA . SER A 1 235 ? 45.270 2.593 34.162 1.00 53.22 235 SER A CA 1
ATOM 1757 C C . SER A 1 235 ? 45.357 1.122 33.744 1.00 53.22 235 SER A C 1
ATOM 1759 O O . SER A 1 235 ? 45.814 0.315 34.552 1.00 53.22 235 SER A O 1
ATOM 1761 N N . PHE A 1 236 ? 45.069 0.757 32.488 1.00 42.97 236 PHE A N 1
ATOM 1762 C CA . PHE A 1 236 ? 45.546 -0.525 31.951 1.00 42.97 236 PHE A CA 1
ATOM 1763 C C . PHE A 1 236 ? 47.039 -0.426 31.610 1.00 42.97 236 PHE A C 1
ATOM 1765 O O . PHE A 1 236 ? 47.454 -0.358 30.456 1.00 42.97 236 PHE A O 1
ATOM 1772 N N . LYS A 1 237 ? 47.876 -0.423 32.654 1.00 44.97 237 LYS A N 1
ATOM 1773 C CA . LYS A 1 237 ? 49.255 -0.883 32.508 1.00 44.97 237 LYS A CA 1
ATOM 1774 C C . LYS A 1 237 ? 49.185 -2.354 32.116 1.00 44.97 237 LYS A C 1
ATOM 1776 O O . LYS A 1 237 ? 48.694 -3.173 32.889 1.00 44.97 237 LYS A O 1
ATOM 1781 N N . LEU A 1 238 ? 49.681 -2.663 30.921 1.00 43.25 238 LEU A N 1
ATOM 1782 C CA . LEU A 1 238 ? 50.075 -4.008 30.527 1.00 43.25 238 LEU A CA 1
ATOM 1783 C C . LEU A 1 238 ? 50.923 -4.598 31.665 1.00 43.25 238 LEU A C 1
ATOM 1785 O O . LEU A 1 238 ? 52.071 -4.202 31.867 1.00 43.25 238 LEU A O 1
ATOM 1789 N N . VAL A 1 239 ? 50.363 -5.535 32.424 1.00 41.09 239 VAL A N 1
ATOM 1790 C CA . VAL A 1 239 ? 51.175 -6.481 33.186 1.00 41.09 239 VAL A CA 1
ATOM 1791 C C . VAL A 1 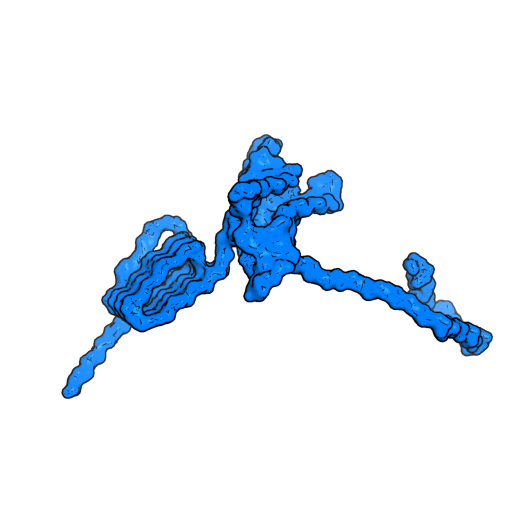239 ? 51.574 -7.559 32.187 1.00 41.09 239 VAL A C 1
ATOM 1793 O O . VAL A 1 239 ? 51.014 -8.647 32.150 1.00 41.09 239 VAL A O 1
ATOM 1796 N N . THR A 1 240 ? 52.540 -7.244 31.326 1.00 49.09 240 THR A N 1
ATOM 1797 C CA . THR A 1 240 ? 53.394 -8.272 30.728 1.00 49.09 240 THR A CA 1
ATOM 1798 C C . THR A 1 240 ? 54.358 -8.729 31.814 1.00 49.09 240 THR A C 1
ATOM 1800 O O . THR A 1 240 ? 55.512 -8.312 31.854 1.00 49.09 240 THR A O 1
ATOM 1803 N N . ALA A 1 241 ? 53.848 -9.536 32.743 1.00 42.53 241 ALA A N 1
ATOM 1804 C CA . ALA A 1 241 ? 54.661 -10.319 33.656 1.00 42.53 241 ALA A CA 1
ATOM 1805 C C . ALA A 1 241 ? 54.587 -11.778 33.202 1.00 42.53 241 ALA A C 1
ATOM 1807 O O . ALA A 1 241 ? 53.564 -12.440 33.337 1.00 42.53 241 ALA A O 1
ATOM 1808 N N . GLU A 1 242 ? 55.683 -12.216 32.587 1.00 50.12 242 GLU A N 1
ATOM 1809 C CA . GLU A 1 242 ? 56.264 -13.549 32.754 1.00 50.12 242 GLU A CA 1
ATOM 1810 C C . GLU A 1 242 ? 55.288 -14.734 32.868 1.00 50.12 242 GLU A C 1
ATOM 1812 O O . GLU A 1 242 ? 55.156 -15.364 33.911 1.00 50.12 242 GLU A O 1
ATOM 1817 N N . LEU A 1 243 ? 54.725 -15.148 31.734 1.00 42.97 243 LEU A N 1
ATOM 1818 C CA . LEU A 1 243 ? 54.435 -16.563 31.477 1.00 42.97 243 LEU A CA 1
ATOM 1819 C C . LEU A 1 243 ? 55.347 -17.041 30.349 1.00 42.97 243 LEU A C 1
ATOM 1821 O O . LEU A 1 243 ? 54.923 -17.424 29.267 1.00 42.97 243 LEU A O 1
ATOM 1825 N N . ASN A 1 244 ? 56.650 -16.960 30.609 1.00 49.72 244 ASN A N 1
ATOM 1826 C CA . ASN A 1 244 ? 57.664 -17.587 29.779 1.00 49.72 244 ASN A CA 1
ATOM 1827 C C . ASN A 1 244 ? 58.643 -18.324 30.690 1.00 49.72 244 ASN A C 1
ATOM 1829 O O . ASN A 1 244 ? 59.762 -17.876 30.926 1.00 49.72 244 ASN A O 1
ATOM 1833 N N . LYS A 1 245 ? 58.157 -19.419 31.277 1.00 51.38 245 LYS A N 1
ATOM 1834 C CA . LYS A 1 245 ? 58.936 -20.581 31.719 1.00 51.38 245 LYS A CA 1
ATOM 1835 C C . LYS A 1 245 ? 57.962 -21.638 32.226 1.00 51.38 245 LYS A C 1
ATOM 1837 O O . LYS A 1 245 ? 57.103 -21.349 33.047 1.00 51.38 245 LYS A O 1
ATOM 1842 N N . THR A 1 246 ? 58.149 -22.860 31.736 1.00 51.25 246 THR A N 1
ATOM 1843 C CA . THR A 1 246 ? 57.436 -24.104 32.080 1.00 51.25 246 THR A CA 1
ATOM 1844 C C . THR A 1 246 ? 56.056 -24.329 31.448 1.00 51.25 246 THR A C 1
ATOM 1846 O O . THR A 1 246 ? 55.063 -24.508 32.139 1.00 51.25 246 THR A O 1
ATOM 1849 N N . ALA A 1 247 ? 56.024 -24.464 30.117 1.00 42.31 247 ALA A N 1
ATOM 1850 C CA . ALA A 1 247 ? 55.127 -25.427 29.473 1.00 42.31 247 ALA A CA 1
ATOM 1851 C C . ALA A 1 247 ? 55.987 -26.561 28.870 1.00 42.31 247 ALA A C 1
ATOM 1853 O O . ALA A 1 247 ? 56.967 -26.265 28.179 1.00 42.31 247 ALA A O 1
ATOM 1854 N N . PRO A 1 248 ? 55.705 -27.840 29.175 1.00 45.03 248 PRO A N 1
ATOM 1855 C CA . PRO A 1 248 ? 56.424 -28.976 28.611 1.00 45.03 248 PRO A CA 1
ATOM 1856 C C . PRO A 1 248 ? 56.067 -29.160 27.131 1.00 45.03 248 PRO A C 1
ATOM 1858 O O . PRO A 1 248 ? 54.962 -28.843 26.701 1.00 45.03 248 PRO A O 1
ATOM 1861 N N . ALA A 1 249 ? 57.018 -29.685 26.360 1.00 51.62 249 ALA A N 1
ATOM 1862 C CA . ALA A 1 249 ? 56.841 -30.021 24.954 1.00 51.62 249 ALA A CA 1
ATOM 1863 C C . ALA A 1 249 ? 55.646 -30.975 24.758 1.00 51.62 249 ALA A C 1
ATOM 1865 O O . ALA A 1 249 ? 55.714 -32.141 25.147 1.00 51.62 249 ALA A O 1
ATOM 1866 N N . ALA A 1 250 ? 54.570 -30.479 24.146 1.00 44.56 250 ALA A N 1
ATOM 1867 C CA . ALA A 1 250 ? 53.482 -31.294 23.620 1.00 44.56 250 ALA A CA 1
ATOM 1868 C C . ALA A 1 250 ? 53.726 -31.527 22.121 1.00 44.56 250 ALA A C 1
ATOM 1870 O O . ALA A 1 250 ? 54.062 -30.601 21.383 1.00 44.56 250 ALA A O 1
ATOM 1871 N N . GLY A 1 251 ? 53.645 -32.792 21.706 1.00 50.75 251 GLY A N 1
ATOM 1872 C CA . GLY A 1 251 ? 53.931 -33.252 20.349 1.00 50.75 251 GLY A CA 1
ATOM 1873 C C . GLY A 1 251 ? 52.897 -32.817 19.299 1.00 50.75 251 GLY A C 1
ATOM 1874 O O . GLY A 1 251 ? 51.897 -32.175 19.618 1.00 50.75 251 GLY A O 1
ATOM 1875 N N . PRO A 1 252 ? 53.129 -33.171 18.026 1.00 51.31 252 PRO A N 1
ATOM 1876 C CA . PRO A 1 252 ? 52.362 -32.668 16.896 1.00 51.31 252 PRO A CA 1
ATOM 1877 C C . PRO A 1 252 ? 51.059 -33.457 16.724 1.00 51.31 252 PRO A C 1
ATOM 1879 O O . PRO A 1 252 ? 51.008 -34.370 15.909 1.00 51.31 252 PRO A O 1
ATOM 1882 N N . SER A 1 253 ? 50.018 -33.127 17.491 1.00 58.56 253 SER A N 1
ATOM 1883 C CA . SER A 1 253 ? 48.627 -33.510 17.181 1.00 58.56 253 SER A CA 1
ATOM 1884 C C . SER A 1 253 ? 47.613 -32.871 18.147 1.00 58.56 253 SER A C 1
ATOM 1886 O O . SER A 1 253 ? 46.868 -33.596 18.808 1.00 58.56 253 SER A O 1
ATOM 1888 N N . ASP A 1 254 ? 47.575 -31.540 18.267 1.00 48.34 254 ASP A N 1
ATOM 1889 C CA . ASP A 1 254 ? 46.519 -30.852 19.029 1.00 48.34 254 ASP A CA 1
ATOM 1890 C C . ASP A 1 254 ? 45.748 -29.861 18.124 1.00 48.34 254 ASP A C 1
ATOM 1892 O O . ASP A 1 254 ? 46.346 -28.889 17.649 1.00 48.34 254 ASP A O 1
ATOM 1896 N N . PRO A 1 255 ? 44.445 -30.080 17.844 1.00 55.53 255 PRO A N 1
ATOM 1897 C CA . PRO A 1 255 ? 43.634 -29.231 16.960 1.00 55.53 255 PRO A CA 1
ATOM 1898 C C . PRO A 1 255 ? 43.352 -27.818 17.497 1.00 55.53 255 PRO A C 1
ATOM 1900 O O . PRO A 1 255 ? 42.778 -26.994 16.789 1.00 55.53 255 PRO A O 1
ATOM 1903 N N . LEU A 1 256 ? 43.723 -27.512 18.743 1.00 49.72 256 LEU A N 1
ATOM 1904 C CA . LEU A 1 256 ? 43.456 -26.212 19.374 1.00 49.72 256 LEU A CA 1
ATOM 1905 C C . LEU A 1 256 ? 44.490 -25.120 19.050 1.00 49.72 256 LEU A C 1
ATOM 1907 O O . LEU A 1 256 ? 44.225 -23.942 19.291 1.00 49.72 256 LEU A O 1
ATOM 1911 N N . ALA A 1 257 ? 45.635 -25.468 18.454 1.00 49.62 257 ALA A N 1
ATOM 1912 C CA . ALA A 1 257 ? 46.656 -24.490 18.064 1.00 49.62 257 ALA A CA 1
ATOM 1913 C C . ALA A 1 257 ? 46.293 -23.695 16.790 1.00 49.62 257 ALA A C 1
ATOM 1915 O O . ALA A 1 257 ? 46.771 -22.577 16.600 1.00 49.62 257 ALA A O 1
ATOM 1916 N N . GLU A 1 258 ? 45.413 -24.231 15.938 1.00 48.78 258 GLU A N 1
ATOM 1917 C CA . GLU A 1 258 ? 45.017 -23.598 14.669 1.00 48.78 258 GLU A CA 1
ATOM 1918 C C . GLU A 1 258 ? 43.984 -22.471 14.860 1.00 48.78 258 GLU A C 1
ATOM 1920 O O . GLU A 1 258 ? 43.878 -21.560 14.039 1.00 48.78 258 GLU A O 1
ATOM 1925 N N . PHE A 1 259 ? 43.270 -22.471 15.990 1.00 50.28 259 PHE A N 1
ATOM 1926 C CA . PHE A 1 259 ? 42.288 -21.434 16.311 1.00 50.28 259 PHE A CA 1
ATOM 1927 C C . PHE A 1 259 ? 42.931 -20.108 16.748 1.00 50.28 259 PHE A C 1
ATOM 1929 O O . PHE A 1 259 ? 42.363 -19.045 16.512 1.00 50.28 259 PHE A O 1
ATOM 1936 N N . TYR A 1 260 ? 44.130 -20.146 17.339 1.00 45.72 260 TYR A N 1
ATOM 1937 C CA . TYR A 1 260 ? 44.789 -18.944 17.863 1.00 45.72 260 TYR A CA 1
ATOM 1938 C C . TYR A 1 260 ? 45.515 -18.114 16.797 1.00 45.72 260 TYR A C 1
ATOM 1940 O O . TYR A 1 260 ? 45.636 -16.903 16.957 1.00 45.72 260 TYR A O 1
ATOM 1948 N N . GLN A 1 261 ? 45.964 -18.723 15.696 1.00 48.44 261 GLN A N 1
ATOM 1949 C CA . GLN A 1 261 ? 46.607 -17.980 14.601 1.00 48.44 261 GLN A CA 1
ATOM 1950 C C . GLN A 1 261 ? 45.597 -17.256 13.701 1.00 48.44 261 GLN A C 1
ATOM 1952 O O . GLN A 1 261 ? 45.908 -16.205 13.153 1.00 48.44 261 GLN A O 1
ATOM 1957 N N . LYS A 1 262 ? 44.356 -17.747 13.603 1.00 48.53 262 LYS A N 1
ATOM 1958 C CA . LYS A 1 262 ? 43.336 -17.155 12.723 1.00 48.53 262 LYS A CA 1
ATOM 1959 C C . LYS A 1 262 ? 42.594 -15.951 13.321 1.00 48.53 262 LYS A C 1
ATOM 1961 O O . LYS A 1 262 ? 41.852 -15.283 12.612 1.00 48.53 262 LYS A O 1
ATOM 1966 N N . ALA A 1 263 ? 42.793 -15.669 14.609 1.00 46.34 263 ALA A N 1
ATOM 1967 C CA . ALA A 1 263 ? 42.172 -14.544 15.313 1.00 46.34 263 ALA A CA 1
ATOM 1968 C C . ALA A 1 263 ? 43.028 -13.259 15.313 1.00 46.34 263 ALA A C 1
ATOM 1970 O O . ALA A 1 263 ? 42.624 -12.266 15.906 1.00 46.34 263 ALA A O 1
ATOM 1971 N N . LEU A 1 264 ? 44.204 -13.273 14.673 1.00 45.12 264 LEU A N 1
ATOM 1972 C CA . LEU A 1 264 ? 45.133 -12.135 14.609 1.00 45.12 264 LEU A CA 1
ATOM 1973 C C . LEU A 1 264 ? 45.180 -11.441 13.232 1.00 45.12 264 LEU A C 1
ATOM 1975 O O . LEU A 1 264 ? 45.963 -10.511 13.059 1.00 45.12 264 LEU A O 1
ATOM 1979 N N . GLU A 1 265 ? 44.336 -11.851 12.279 1.00 48.12 265 GLU A N 1
ATOM 1980 C CA . GLU A 1 265 ? 44.228 -11.245 10.936 1.00 48.12 265 GLU A CA 1
ATOM 1981 C C . GLU A 1 265 ? 42.855 -10.592 10.653 1.00 48.12 265 GLU A C 1
ATOM 1983 O O . GLU A 1 265 ? 42.456 -10.464 9.495 1.00 48.12 265 GLU A O 1
ATOM 1988 N N . ILE A 1 266 ? 42.130 -10.147 11.688 1.00 45.69 266 ILE A N 1
ATOM 1989 C CA . ILE A 1 266 ? 40.976 -9.235 11.546 1.00 45.69 266 ILE A CA 1
ATOM 1990 C C . ILE A 1 266 ? 41.248 -7.958 12.336 1.00 45.69 266 ILE A C 1
ATOM 1992 O O . ILE A 1 266 ? 41.603 -8.084 13.530 1.00 45.69 266 ILE A O 1
#

Sequence (266 aa):
MKFTTAIASAILGFVAGSATAAAVPRGAETNGIIEVLSADKADNGIKGNGIIEVLSTGEANNDIKGNGIIEVLSADKSNDTIKGNGIIEVLSADKKGGFGETCHNPRLDSRIINENQHIYSIHATCADNKDQWVKTHIQLNRCLKNDDGDLAWANVGYFDDSCKDCILTTSNEDESEILLTCTCIGARDNRPTPSTINLNDGIRNSFGVIWCGEQTGYIEELLQPEPTPRALPPSFKLVTAELNKTAPAAGPSDPLAEFYQKALEI

pLDDT: mean 75.25, std 22.26, range [20.58, 98.19]

Radius of gyration: 30.6 Å; chains: 1; bounding box: 110×54×61 Å

Secondary structure (DSSP, 8-state):
------------------SS-------BSSSEEEEESSEEEEEEEESSSEEEEESSEEEEEEEESSSEEEEESSEEEEEEEESSSEEEEE-----S--HHHHEEEEEEEEEEEETTEEEEEEEEEEE-TTS-EEEEEEEGGGTEEEETTEEEE-TT-BGGGTEEEEEEEE-SS-TT-EEEEEEEE-TTT--EEEEEEEGGGTEEEETTEEEETTEE-EE-TT--------PPPTT---------S------S--TTHHHHHTTS--

Organism: NCBI:txid1095194

InterPro domains:
  IPR011058 Cyanovirin-N [PF08881] (99-209)
  IPR011058 Cyanovirin-N [SM01111] (98-212)
  IPR036673 Cyanovirin-N superfamily [G3DSA:2.30.60.10] (92-212)
  IPR036673 Cyanovirin-N superfamily [SSF51322] (97-212)

Foldseek 3Di:
DDDDDDDDDADDDDDDDDDDPDPDDPEPAEEYEAEACEEQEAAEEYCEEYEYAACEYQEAEEEYAYEYEYEHQAYVYYHYDYNYHYYYHHNHPPQFFQQLVFWDDWDWDWDDPDPQFIWIKIWIFGQAPVRDTFIWMDTCQCFWAQDQFEIDGDRRHRNRVFWADWDWDADPVDSLFTKIWIFGQGPPPRDTDIYIDGNRGAWHDYRRWIDGRPDTIDTPPDPPPPPDPPPPPPPPDPPPPDPPDDDDDDDPDDPVVVVVVVVPPD